Protein AF-X0WIS3-F1 (afdb_monomer_lite)

Secondary structure (DSSP, 8-state):
-----PPPP------------PPP---TTSTTBPPTTHHHHHTTTSEEEEEETTTEEEEEE---TT--TT-SEEEEEETTTEEEEEESSTTHHHHTTSSEEEEETTTEEEEE--SB--S--EEEEE-SS-EEEEEPPTT-EEETTTEEE--GGGGT-GGGGGG-EEE-GGGTTSSSGGGGPPPGGGHHHHHHT-EEPEEEEEETTEEEEEES-HHHHHHHHTT-

Organism: NCBI:txid412755

pLDDT: mean 86.91, std 17.58, range [35.31, 98.5]

Sequence (224 aa):
MYFLRVPFIAALLLLAGPALLGPAPAVAGRADLVDVSIFYEDLNEGGDWFEHPRHGYVWSPDVDRSWRPYSRGRWIYTSEYGWFWDSDEPFGWAVYHYGRWGFDEADGWYWVPGRRWGPAWVAWRYGDEYAGWAPLPPGAVWSAELGIVYNNDFHVSVRYDPFWIFVRPRYITYYNPYRFARPRNRYRSIFRHTRPAAGLVYVDGRIFFRGIGPLQYRRIARRS

Foldseek 3Di:
DDDDDDDDDDDPPPPPDPPPPDPDPDPLPPPQFDDLVVLCVQCVVFFDWDQDPVQGIKTDGPDDPVDAPLQAAAWDQDPVAGTAGGHPDSSCVFQFFFFFWDQDPVPGIITRGHGGGHRGQWWWKDALFKIKIFTHHRQWDADQVPGIDDDPCCLPPPVNLVRMWMAGLLLRGPGRSSVRTDDSVCVVVVSVRMDTADAWHDDPSGIHGCGQPPVSSVVSSVRD

Structure (mmCIF, N/CA/C/O backbone):
data_AF-X0WIS3-F1
#
_entry.id   AF-X0WIS3-F1
#
loop_
_atom_site.group_PDB
_atom_site.id
_atom_site.type_symbol
_atom_site.label_atom_id
_atom_site.label_alt_id
_atom_site.label_comp_id
_atom_site.label_asym_id
_atom_site.label_entity_id
_atom_site.label_seq_id
_atom_site.pdbx_PDB_ins_code
_atom_site.Cartn_x
_atom_site.Cartn_y
_atom_site.Cartn_z
_atom_site.occupancy
_atom_site.B_iso_or_equiv
_atom_site.auth_seq_id
_atom_site.auth_comp_id
_atom_site.auth_asym_id
_atom_site.auth_atom_id
_atom_site.pdbx_PDB_model_num
ATOM 1 N N . MET A 1 1 ? 44.829 48.247 75.324 1.00 42.28 1 MET A N 1
ATOM 2 C CA . MET A 1 1 ? 45.849 47.588 74.480 1.00 42.28 1 MET A CA 1
ATOM 3 C C . MET A 1 1 ? 45.151 47.015 73.262 1.00 42.28 1 MET A C 1
ATOM 5 O O . MET A 1 1 ? 44.386 46.070 73.391 1.00 42.28 1 MET A O 1
ATOM 9 N N . TYR A 1 2 ? 45.322 47.686 72.124 1.00 35.31 2 TYR A N 1
ATOM 10 C CA . TYR A 1 2 ? 44.802 47.293 70.817 1.00 35.31 2 TYR A CA 1
ATOM 11 C C . TYR A 1 2 ? 45.474 46.000 70.350 1.00 35.31 2 TYR A C 1
ATOM 13 O O . TYR A 1 2 ? 46.698 45.955 70.340 1.00 35.31 2 TYR A O 1
ATOM 21 N N . PHE A 1 3 ? 44.707 45.014 69.885 1.00 40.66 3 PHE A N 1
ATOM 22 C CA . PHE A 1 3 ? 45.194 44.073 68.877 1.00 40.66 3 PHE A CA 1
ATOM 23 C C . PHE A 1 3 ? 44.097 43.821 67.845 1.00 40.66 3 PHE A C 1
ATOM 25 O O . PHE A 1 3 ? 42.984 43.401 68.164 1.00 40.66 3 PHE A O 1
ATOM 32 N N . LEU A 1 4 ? 44.440 44.183 66.609 1.00 38.53 4 LEU A N 1
ATOM 33 C CA . LEU A 1 4 ? 43.629 44.087 65.410 1.00 38.53 4 LEU A CA 1
ATOM 34 C C . LEU A 1 4 ? 43.244 42.630 65.135 1.00 38.53 4 LEU A C 1
ATOM 36 O O . LEU A 1 4 ? 44.091 41.738 65.129 1.00 38.53 4 LEU A O 1
ATOM 40 N N . ARG A 1 5 ? 41.965 42.415 64.827 1.00 42.47 5 ARG A N 1
ATOM 41 C CA . ARG A 1 5 ? 41.483 41.197 64.175 1.00 42.47 5 ARG A CA 1
ATOM 42 C C . ARG A 1 5 ? 41.787 41.305 62.681 1.00 42.47 5 ARG A C 1
ATOM 44 O O . ARG A 1 5 ? 41.246 42.173 62.003 1.00 42.47 5 ARG A O 1
ATOM 51 N N . VAL A 1 6 ? 42.669 40.440 62.194 1.00 43.44 6 VAL A N 1
ATOM 52 C CA . VAL A 1 6 ? 42.935 40.234 60.764 1.00 43.44 6 VAL A CA 1
ATOM 53 C C . VAL A 1 6 ? 41.671 39.648 60.112 1.00 43.44 6 VAL A C 1
ATOM 55 O O . VAL A 1 6 ? 41.152 38.655 60.628 1.00 43.44 6 VAL A O 1
ATOM 58 N N . PRO A 1 7 ? 41.142 40.217 59.014 1.00 48.56 7 PRO A N 1
ATOM 59 C CA . PRO A 1 7 ? 40.034 39.613 58.289 1.00 48.56 7 PRO A CA 1
ATOM 60 C C . PRO A 1 7 ? 40.564 38.500 57.376 1.00 48.56 7 PRO A C 1
ATOM 62 O O . PRO A 1 7 ? 41.445 38.723 56.547 1.00 48.56 7 PRO A O 1
ATOM 65 N N . PHE A 1 8 ? 40.023 37.290 57.523 1.00 39.16 8 PHE A N 1
ATOM 66 C CA . PHE A 1 8 ? 40.216 36.221 56.547 1.00 39.16 8 PHE A CA 1
ATOM 67 C C . PHE A 1 8 ? 39.451 36.573 55.266 1.00 39.16 8 PHE A C 1
ATOM 69 O O . PHE A 1 8 ? 38.234 36.753 55.277 1.00 39.16 8 PHE A O 1
ATOM 76 N N . ILE A 1 9 ? 40.191 36.683 54.166 1.00 42.75 9 ILE A N 1
ATOM 77 C CA . ILE A 1 9 ? 39.675 36.832 52.807 1.00 42.75 9 ILE A CA 1
ATOM 78 C C . ILE A 1 9 ? 38.932 35.541 52.441 1.00 42.75 9 ILE A C 1
ATOM 80 O O . ILE A 1 9 ? 39.529 34.466 52.391 1.00 42.75 9 ILE A O 1
ATOM 84 N N . ALA A 1 10 ? 37.628 35.645 52.188 1.00 38.25 10 ALA A N 1
ATOM 85 C CA . ALA A 1 10 ? 36.839 34.570 51.603 1.00 38.25 10 ALA A CA 1
ATOM 86 C C . ALA A 1 10 ? 37.220 34.423 50.122 1.00 38.25 10 ALA A C 1
ATOM 88 O O . ALA A 1 10 ? 36.894 35.276 49.297 1.00 38.25 10 ALA A O 1
ATOM 89 N N . ALA A 1 11 ? 37.931 33.348 49.784 1.00 41.31 11 ALA A N 1
ATOM 90 C CA . ALA A 1 11 ? 38.162 32.956 48.402 1.00 41.31 11 ALA A CA 1
ATOM 91 C C . ALA A 1 11 ? 36.859 32.387 47.817 1.00 41.31 11 ALA A C 1
ATOM 93 O O . ALA A 1 11 ? 36.407 31.305 48.192 1.00 41.31 11 ALA A O 1
ATOM 94 N N . LEU A 1 12 ? 36.245 33.142 46.906 1.00 40.94 12 LEU A N 1
ATOM 95 C CA . LEU A 1 12 ? 35.101 32.719 46.107 1.00 40.94 12 LEU A CA 1
ATOM 96 C C . LEU A 1 12 ? 35.587 31.708 45.051 1.00 40.94 12 LEU A C 1
ATOM 98 O O . LEU A 1 12 ? 36.094 32.087 43.998 1.00 40.94 12 LEU A O 1
ATOM 102 N N . LEU A 1 13 ? 35.465 30.413 45.342 1.00 41.12 13 LEU A N 1
ATOM 103 C CA . LEU A 1 13 ? 35.656 29.351 44.353 1.00 41.12 13 LEU A CA 1
ATOM 104 C C . LEU A 1 13 ? 34.451 29.334 43.400 1.00 41.12 13 LEU A C 1
ATOM 106 O O . LEU A 1 13 ? 33.403 28.767 43.706 1.00 41.12 13 LEU A O 1
ATOM 110 N N . LEU A 1 14 ? 34.608 29.960 42.231 1.00 43.59 14 LEU A N 1
ATOM 111 C CA . LEU A 1 14 ? 33.761 29.730 41.059 1.00 43.59 14 LEU A CA 1
ATOM 112 C C . LEU A 1 14 ? 33.976 28.284 40.588 1.00 43.59 14 LEU A C 1
ATOM 114 O O . LEU A 1 14 ? 34.868 27.996 39.792 1.00 43.59 14 LEU A O 1
ATOM 118 N N . LEU A 1 15 ? 33.161 27.360 41.097 1.00 41.97 15 LEU A N 1
ATOM 119 C CA . LEU A 1 15 ? 33.010 26.039 40.501 1.00 41.97 15 LEU A CA 1
ATOM 120 C C . LEU A 1 15 ? 32.293 26.216 39.159 1.00 41.97 15 LEU A C 1
ATOM 122 O O . LEU A 1 15 ? 31.067 26.294 39.096 1.00 41.97 15 LEU A O 1
ATOM 126 N N . ALA A 1 16 ? 33.071 26.292 38.080 1.00 47.66 16 ALA A N 1
ATOM 127 C CA . ALA A 1 16 ? 32.583 26.000 36.743 1.00 47.66 16 ALA A CA 1
ATOM 128 C C . ALA A 1 16 ? 32.107 24.541 36.747 1.00 47.66 16 ALA A C 1
ATOM 130 O O . ALA A 1 16 ? 32.903 23.610 36.625 1.00 47.66 16 ALA A O 1
ATOM 131 N N . GLY A 1 17 ? 30.812 24.342 36.993 1.00 44.69 17 GLY A N 1
ATOM 132 C CA . GLY A 1 17 ? 30.192 23.031 36.883 1.00 44.69 17 GLY A CA 1
ATOM 133 C C . GLY A 1 17 ? 30.426 22.500 35.468 1.00 44.69 17 GLY A C 1
ATOM 134 O O . GLY A 1 17 ? 30.291 23.272 34.513 1.00 44.69 17 GLY A O 1
ATOM 135 N N . PRO A 1 18 ? 30.805 21.224 35.299 1.00 48.50 18 PRO A N 1
ATOM 136 C CA . PRO A 1 18 ? 30.941 20.660 33.971 1.00 48.50 18 PRO A CA 1
ATOM 137 C C . PRO A 1 18 ? 29.586 20.798 33.283 1.00 48.50 18 PRO A C 1
ATOM 139 O O . PRO A 1 18 ? 28.574 20.299 33.779 1.00 48.50 18 PRO A O 1
ATOM 142 N N . ALA A 1 19 ? 29.561 21.517 32.159 1.00 50.38 19 ALA A N 1
ATOM 143 C CA . ALA A 1 19 ? 28.444 21.457 31.242 1.00 50.38 19 ALA A CA 1
ATOM 144 C C . ALA A 1 19 ? 28.257 19.977 30.906 1.00 50.38 19 ALA A C 1
ATOM 146 O O . ALA A 1 19 ? 29.097 19.374 30.236 1.00 50.38 19 ALA A O 1
ATOM 147 N N . LEU A 1 20 ? 27.196 19.378 31.444 1.00 44.88 20 LEU A N 1
ATOM 148 C CA . LEU A 1 20 ? 26.738 18.069 31.025 1.00 44.88 20 LEU A CA 1
ATOM 149 C C . LEU A 1 20 ? 26.369 18.227 29.550 1.00 44.88 20 LEU A C 1
ATOM 151 O O . LEU A 1 20 ? 25.257 18.636 29.220 1.00 44.88 20 LEU A O 1
ATOM 155 N N . LEU A 1 21 ? 27.319 17.931 28.658 1.00 53.09 21 LEU A N 1
ATOM 156 C CA . LEU A 1 21 ? 26.988 17.456 27.328 1.00 53.09 21 LEU A CA 1
ATOM 157 C C . LEU A 1 21 ? 26.175 16.181 27.556 1.00 53.09 21 LEU A C 1
ATOM 159 O O . LEU A 1 21 ? 26.720 15.085 27.680 1.00 53.09 21 LEU A O 1
ATOM 163 N N . GLY A 1 22 ? 24.857 16.341 27.681 1.00 46.94 22 GLY A N 1
ATOM 164 C CA . GLY A 1 22 ? 23.944 15.235 27.478 1.00 46.94 22 GLY A CA 1
ATOM 165 C C . GLY A 1 22 ? 24.264 14.621 26.115 1.00 46.94 22 GLY A C 1
ATOM 166 O O . GLY A 1 22 ? 24.676 15.353 25.205 1.00 46.94 22 GLY A O 1
ATOM 167 N N . PRO A 1 23 ? 24.133 13.295 25.956 1.00 46.34 23 PRO A N 1
ATOM 168 C CA . PRO A 1 23 ? 24.308 12.691 24.648 1.00 46.34 23 PRO A CA 1
ATOM 169 C C . PRO A 1 23 ? 23.412 13.445 23.665 1.00 46.34 23 PRO A C 1
ATOM 171 O O . PRO A 1 23 ? 22.212 13.607 23.906 1.00 46.34 23 PRO A O 1
ATOM 174 N N . ALA A 1 24 ? 24.009 13.948 22.581 1.00 44.50 24 ALA A N 1
ATOM 175 C CA . ALA A 1 24 ? 23.243 14.437 21.445 1.00 44.50 24 ALA A CA 1
ATOM 176 C C . ALA A 1 24 ? 22.198 13.363 21.102 1.00 44.50 24 ALA A C 1
ATOM 178 O O . ALA A 1 24 ? 22.540 12.176 21.177 1.00 44.50 24 ALA A O 1
ATOM 179 N N . PRO A 1 25 ? 20.944 13.726 20.770 1.00 43.62 25 PRO A N 1
ATOM 180 C CA . PRO A 1 25 ? 19.953 12.731 20.398 1.00 43.62 25 PRO A CA 1
ATOM 181 C C . PRO A 1 25 ? 20.559 11.886 19.282 1.00 43.62 25 PRO A C 1
ATOM 183 O O . PRO A 1 25 ? 20.873 12.394 18.204 1.00 43.62 25 PRO A O 1
ATOM 186 N N . ALA A 1 26 ? 20.801 10.607 19.576 1.00 43.22 26 ALA A N 1
ATOM 187 C CA . ALA A 1 26 ? 21.222 9.661 18.569 1.00 43.22 26 ALA A CA 1
ATOM 188 C C . ALA A 1 26 ? 20.164 9.738 17.472 1.00 43.22 26 ALA A C 1
ATOM 190 O O . ALA A 1 26 ? 18.980 9.521 17.730 1.00 43.22 26 ALA A O 1
ATOM 191 N N . VAL A 1 27 ? 20.576 10.126 16.266 1.00 44.69 27 VAL A N 1
ATOM 192 C CA . VAL A 1 27 ? 19.707 10.096 15.096 1.00 44.69 27 VAL A CA 1
ATOM 193 C C . VAL A 1 27 ? 19.208 8.657 14.989 1.00 44.69 27 VAL A C 1
ATOM 195 O O . VAL A 1 27 ? 19.959 7.767 14.590 1.00 44.69 27 VAL A O 1
ATOM 198 N N . ALA A 1 28 ? 17.952 8.426 15.375 1.00 45.41 28 ALA A N 1
ATOM 199 C CA . ALA A 1 28 ? 17.262 7.136 15.366 1.00 45.41 28 ALA A CA 1
ATOM 200 C C . ALA A 1 28 ? 16.982 6.642 13.928 1.00 45.41 28 ALA A C 1
ATOM 202 O O . ALA A 1 28 ? 15.915 6.140 13.611 1.00 45.41 28 ALA A O 1
ATOM 203 N N . GLY A 1 29 ? 17.923 6.865 13.008 1.00 46.53 29 GLY A N 1
ATOM 204 C CA . GLY A 1 29 ? 17.758 6.655 11.575 1.00 46.53 29 GLY A CA 1
ATOM 205 C C . GLY A 1 29 ? 18.514 5.455 11.014 1.00 46.53 29 GLY A C 1
ATOM 206 O O . GLY A 1 29 ? 18.219 5.071 9.882 1.00 46.53 29 GLY A O 1
ATOM 207 N N . ARG A 1 30 ? 19.470 4.874 11.761 1.00 50.47 30 ARG A N 1
ATOM 208 C CA . ARG A 1 30 ? 20.394 3.844 11.245 1.00 50.47 30 ARG A CA 1
ATOM 209 C C . ARG A 1 30 ? 20.208 2.441 11.837 1.00 50.47 30 ARG A C 1
ATOM 211 O O . ARG A 1 30 ? 20.555 1.490 11.151 1.00 50.47 30 ARG A O 1
ATOM 218 N N . ALA A 1 31 ? 19.663 2.305 13.049 1.00 52.59 31 ALA A N 1
ATOM 219 C CA . ALA A 1 31 ? 19.506 1.002 13.711 1.00 52.59 31 ALA A CA 1
ATOM 220 C C . ALA A 1 31 ? 18.420 0.108 13.073 1.00 52.59 31 ALA A C 1
ATOM 222 O O . ALA A 1 31 ? 18.553 -1.107 13.101 1.00 52.59 31 ALA A O 1
ATOM 223 N N . ASP A 1 32 ? 17.413 0.698 12.418 1.00 71.81 32 ASP A N 1
ATOM 224 C CA . ASP A 1 32 ? 16.267 -0.037 11.847 1.00 71.81 32 ASP A CA 1
ATOM 225 C C . ASP A 1 32 ? 16.402 -0.318 10.339 1.00 71.81 32 ASP A C 1
ATOM 227 O O . ASP A 1 32 ? 15.411 -0.574 9.645 1.00 71.81 32 ASP A O 1
ATOM 231 N N . LEU A 1 33 ? 17.613 -0.172 9.792 1.00 86.50 33 LEU A N 1
ATOM 232 C CA . LEU A 1 33 ? 17.881 -0.399 8.377 1.00 86.50 33 LEU A CA 1
ATOM 233 C C . LEU A 1 33 ? 18.490 -1.778 8.163 1.00 86.50 33 LEU A C 1
ATOM 235 O O . LEU A 1 33 ? 19.569 -2.067 8.674 1.00 86.50 33 LEU A O 1
ATOM 239 N N . VAL A 1 34 ? 17.846 -2.576 7.320 1.00 91.12 34 VAL A N 1
ATOM 240 C CA . VAL A 1 34 ? 18.416 -3.827 6.821 1.00 91.12 34 VAL A CA 1
ATOM 241 C C . VAL A 1 34 ? 19.254 -3.580 5.567 1.00 91.12 34 VAL A C 1
ATOM 243 O O . VAL A 1 34 ? 19.155 -2.529 4.912 1.00 91.12 34 VAL A O 1
ATOM 246 N N . ASP A 1 35 ? 20.127 -4.530 5.253 1.00 91.94 35 ASP A N 1
ATOM 247 C CA . ASP A 1 35 ? 20.754 -4.605 3.937 1.00 91.94 35 ASP A CA 1
ATOM 248 C C . ASP A 1 35 ? 19.760 -5.229 2.950 1.00 91.94 35 ASP A C 1
ATOM 250 O O . ASP A 1 35 ? 19.056 -6.165 3.312 1.00 91.94 35 ASP A O 1
ATOM 254 N N . VAL A 1 36 ? 19.664 -4.707 1.724 1.00 92.00 36 VAL A N 1
ATOM 255 C CA . VAL A 1 36 ? 18.716 -5.245 0.730 1.00 92.00 36 VAL A CA 1
ATOM 256 C C . VAL A 1 36 ? 19.135 -6.614 0.192 1.00 92.00 36 VAL A C 1
ATOM 258 O O . VAL A 1 36 ? 18.291 -7.335 -0.328 1.00 92.00 36 VAL A O 1
ATOM 261 N N . SER A 1 37 ? 20.409 -6.989 0.333 1.00 91.44 37 SER A N 1
ATOM 262 C CA . SER A 1 37 ? 20.923 -8.283 -0.127 1.00 91.44 37 SER A CA 1
ATOM 263 C C . SER A 1 37 ? 20.263 -9.480 0.548 1.00 91.44 37 SER A C 1
ATOM 265 O O . SER A 1 37 ? 20.166 -10.531 -0.078 1.00 91.44 37 SER A O 1
ATOM 267 N N . ILE A 1 38 ? 19.727 -9.308 1.763 1.00 91.75 38 ILE A N 1
ATOM 268 C CA . ILE A 1 38 ? 18.992 -10.369 2.467 1.00 91.75 38 ILE A CA 1
ATOM 269 C C . ILE A 1 38 ? 17.761 -10.836 1.682 1.00 91.75 38 ILE A C 1
ATOM 271 O O . ILE A 1 38 ? 17.300 -11.950 1.870 1.00 91.75 38 ILE A O 1
ATOM 275 N N . PHE A 1 39 ? 17.212 -9.988 0.806 1.00 95.12 39 PHE A N 1
ATOM 276 C CA . PHE A 1 39 ? 16.020 -10.327 0.036 1.00 95.12 39 PHE A CA 1
ATOM 277 C C . PHE A 1 39 ? 16.334 -11.191 -1.187 1.00 95.12 39 PHE A C 1
ATOM 279 O O . PHE A 1 39 ? 15.432 -11.847 -1.695 1.00 95.12 39 PHE A O 1
ATOM 286 N N . TYR A 1 40 ? 17.565 -11.165 -1.705 1.00 92.44 40 TYR A N 1
ATOM 287 C CA . TYR A 1 40 ? 17.863 -11.776 -3.002 1.00 92.44 40 TYR A CA 1
ATOM 288 C C . TYR A 1 40 ? 17.730 -13.295 -2.968 1.00 92.44 40 TYR A C 1
ATOM 290 O O . TYR A 1 40 ? 17.046 -13.853 -3.822 1.00 92.44 40 T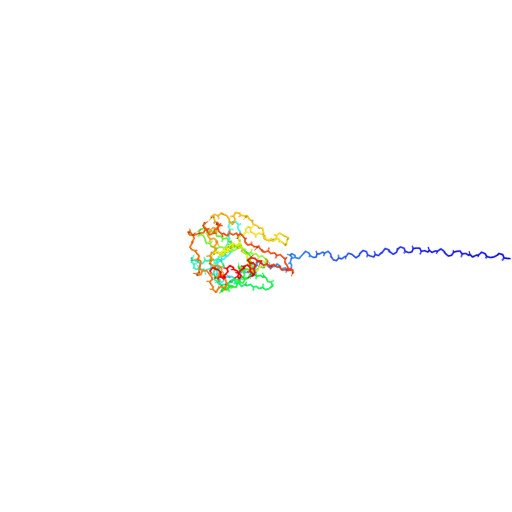YR A O 1
ATOM 298 N N . GLU A 1 41 ? 18.332 -13.943 -1.971 1.00 89.56 41 GLU A N 1
ATOM 299 C CA . GLU A 1 41 ? 18.241 -15.397 -1.810 1.00 89.56 41 GLU A CA 1
ATOM 300 C C . GLU A 1 41 ? 16.824 -15.816 -1.398 1.00 89.56 41 GLU A C 1
ATOM 302 O O . GLU A 1 41 ? 16.223 -16.669 -2.049 1.00 89.56 41 GLU A O 1
ATOM 307 N N . ASP A 1 42 ? 16.246 -15.146 -0.396 1.00 91.25 42 ASP A N 1
ATOM 308 C CA . ASP A 1 42 ? 14.938 -15.506 0.168 1.00 91.25 42 ASP A CA 1
ATOM 309 C C . ASP A 1 42 ? 13.765 -15.343 -0.816 1.00 91.25 42 ASP A C 1
ATOM 311 O O . ASP A 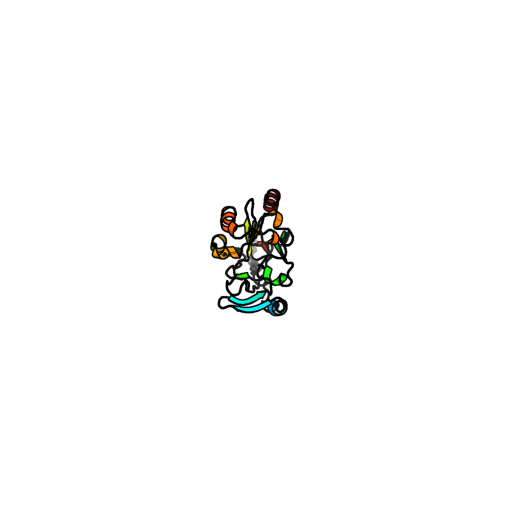1 42 ? 12.726 -15.984 -0.653 1.00 91.25 42 ASP A O 1
ATOM 315 N N . LEU A 1 43 ? 13.893 -14.478 -1.829 1.00 95.19 43 LEU A N 1
ATOM 316 C CA . LEU A 1 43 ? 12.840 -14.234 -2.825 1.00 95.19 43 LEU A CA 1
ATOM 317 C C . LEU A 1 43 ? 13.065 -14.956 -4.160 1.00 95.19 43 LEU A C 1
ATOM 319 O O . LEU A 1 43 ? 12.221 -14.839 -5.051 1.00 95.19 43 LEU A O 1
ATOM 323 N N . ASN A 1 44 ? 14.156 -15.711 -4.306 1.00 90.06 44 ASN A N 1
ATOM 324 C CA . ASN A 1 44 ? 14.540 -16.332 -5.576 1.00 90.06 44 ASN A CA 1
ATOM 325 C C . ASN A 1 44 ? 13.552 -17.411 -6.065 1.00 90.06 44 ASN A C 1
ATOM 327 O O . ASN A 1 44 ? 13.426 -17.633 -7.261 1.00 90.06 44 ASN A O 1
ATOM 331 N N . GLU A 1 45 ? 12.840 -18.085 -5.157 1.00 88.50 45 GLU A N 1
ATOM 332 C CA . GLU A 1 45 ? 11.862 -19.125 -5.525 1.00 88.50 45 GLU A CA 1
ATOM 333 C C . GLU A 1 45 ? 10.451 -18.576 -5.796 1.00 88.50 45 GLU A C 1
ATOM 335 O O . GLU A 1 45 ? 9.601 -19.287 -6.326 1.00 88.50 45 GLU A O 1
ATOM 340 N N . GLY A 1 46 ? 10.169 -17.326 -5.412 1.00 91.81 46 GLY A N 1
ATOM 341 C CA . GLY A 1 46 ? 8.823 -16.743 -5.476 1.00 91.81 46 GLY A CA 1
ATOM 342 C C . GLY A 1 46 ? 8.571 -15.824 -6.672 1.00 91.81 46 GLY A C 1
ATOM 343 O O . GLY A 1 46 ? 7.480 -15.257 -6.771 1.00 91.81 46 GLY A O 1
ATOM 344 N N . GLY A 1 47 ? 9.581 -15.595 -7.510 1.00 95.75 47 GLY A N 1
ATOM 345 C CA . GLY A 1 47 ? 9.544 -14.618 -8.591 1.00 95.75 47 GLY A CA 1
ATOM 346 C C . GLY A 1 47 ? 10.933 -14.279 -9.124 1.00 95.75 47 GLY A C 1
ATOM 347 O O . GLY A 1 47 ? 11.933 -14.837 -8.677 1.00 95.75 47 GLY A O 1
ATOM 348 N N . ASP A 1 48 ? 10.989 -13.321 -10.041 1.00 96.38 48 ASP A N 1
ATOM 349 C CA . ASP A 1 48 ? 12.185 -12.994 -10.811 1.00 96.38 48 ASP A CA 1
ATOM 350 C C . ASP A 1 48 ? 12.751 -11.622 -10.453 1.00 96.38 48 ASP A C 1
ATOM 352 O O . ASP A 1 48 ? 12.030 -10.625 -10.338 1.00 96.38 48 ASP A O 1
ATOM 356 N N . TRP A 1 49 ? 14.076 -11.557 -10.347 1.00 96.94 49 TRP A N 1
ATOM 357 C CA . TRP A 1 49 ? 14.813 -10.306 -10.231 1.00 96.94 49 TRP A CA 1
ATOM 358 C C . TRP A 1 49 ? 15.276 -9.797 -11.600 1.00 96.94 49 TRP A C 1
ATOM 360 O O . TRP A 1 49 ? 15.769 -10.568 -12.422 1.00 96.94 49 TRP A O 1
ATOM 370 N N . PHE A 1 50 ? 15.169 -8.491 -11.847 1.00 96.06 50 PHE A N 1
ATOM 371 C CA . PHE A 1 50 ? 15.603 -7.874 -13.103 1.00 96.06 50 PHE A CA 1
ATOM 372 C C . PHE A 1 50 ? 15.959 -6.390 -12.942 1.00 96.06 50 PHE A C 1
ATOM 374 O O . PHE A 1 50 ? 15.537 -5.719 -12.001 1.00 96.06 50 PHE A O 1
ATOM 381 N N . GLU A 1 51 ? 16.732 -5.855 -13.889 1.00 96.94 51 GLU A N 1
ATOM 382 C CA . GLU A 1 51 ? 17.075 -4.430 -13.942 1.00 96.94 51 GLU A CA 1
ATOM 383 C C . GLU A 1 51 ? 15.954 -3.617 -14.599 1.00 96.94 51 GLU A C 1
ATOM 385 O O . GLU A 1 51 ? 15.735 -3.678 -15.810 1.00 96.94 51 GLU A O 1
ATOM 390 N N . HIS A 1 52 ? 15.250 -2.814 -13.803 1.00 96.44 52 HIS A N 1
ATOM 391 C CA . HIS A 1 52 ? 14.235 -1.890 -14.288 1.00 96.44 52 HIS A CA 1
ATOM 392 C C . HIS A 1 52 ? 14.863 -0.514 -14.613 1.00 96.44 52 HIS A C 1
ATOM 394 O O . HIS A 1 52 ? 15.417 0.135 -13.717 1.00 96.44 52 HIS A O 1
ATOM 400 N N . PRO A 1 53 ? 14.661 0.054 -15.823 1.00 94.12 53 PRO A N 1
ATOM 401 C CA . PRO A 1 53 ? 15.370 1.255 -16.297 1.00 94.12 53 PRO A CA 1
ATOM 402 C C . PRO A 1 53 ? 15.305 2.491 -15.388 1.00 94.12 53 PRO A C 1
ATOM 404 O O . PRO A 1 53 ? 16.206 3.322 -15.397 1.00 94.12 53 PRO A O 1
ATOM 407 N N . ARG A 1 54 ? 14.217 2.646 -14.621 1.00 94.38 54 ARG A N 1
ATOM 408 C CA . ARG A 1 54 ? 14.027 3.780 -13.690 1.00 94.38 54 ARG A CA 1
ATOM 409 C C . ARG A 1 54 ? 14.308 3.461 -12.221 1.00 94.38 54 ARG A C 1
ATOM 411 O O . ARG A 1 54 ? 14.378 4.387 -11.424 1.00 94.38 54 ARG A O 1
ATOM 418 N N . HIS A 1 55 ? 14.363 2.185 -11.846 1.00 95.75 55 HIS A N 1
ATOM 419 C CA . HIS A 1 55 ? 14.304 1.769 -10.437 1.00 95.75 55 HIS A CA 1
ATOM 420 C C . HIS A 1 55 ? 15.431 0.806 -10.042 1.00 95.75 55 HIS A C 1
ATOM 422 O O . HIS A 1 55 ? 15.508 0.443 -8.872 1.00 95.75 55 HIS A O 1
ATOM 428 N N . GLY A 1 56 ? 16.318 0.458 -10.981 1.00 95.62 56 GLY A N 1
ATOM 429 C CA . GLY A 1 56 ? 17.419 -0.472 -10.757 1.00 95.62 56 GLY A CA 1
ATOM 430 C C . GLY A 1 56 ? 16.917 -1.899 -10.577 1.00 95.62 56 GLY A C 1
ATOM 431 O O . GLY A 1 56 ? 15.885 -2.270 -11.136 1.00 95.62 56 GLY A O 1
ATOM 432 N N . TYR A 1 57 ? 17.629 -2.671 -9.764 1.00 96.44 57 TYR A N 1
ATOM 433 C CA . TYR A 1 57 ? 17.326 -4.071 -9.515 1.00 96.44 57 TYR A CA 1
ATOM 434 C C . TYR A 1 57 ? 16.044 -4.243 -8.686 1.00 96.44 57 TYR A C 1
ATOM 436 O O . TYR A 1 57 ? 15.975 -3.867 -7.511 1.00 96.44 57 TYR A O 1
ATOM 444 N N . VAL A 1 58 ? 15.012 -4.785 -9.325 1.00 97.56 58 VAL A N 1
ATOM 445 C CA . VAL A 1 58 ? 13.661 -4.973 -8.782 1.00 97.56 58 VAL A CA 1
ATOM 446 C C . VAL A 1 58 ? 13.250 -6.434 -8.875 1.00 97.56 58 VAL A C 1
ATOM 448 O O . VAL A 1 58 ? 13.878 -7.217 -9.582 1.00 97.56 58 VAL A O 1
ATOM 451 N N . TRP A 1 59 ? 12.172 -6.786 -8.183 1.00 97.94 59 TRP A N 1
ATOM 452 C CA . TRP A 1 59 ? 11.634 -8.143 -8.162 1.00 97.94 59 TRP A CA 1
ATOM 453 C C . TRP A 1 59 ? 10.175 -8.176 -8.622 1.00 97.94 59 TRP A C 1
ATOM 455 O O . TRP A 1 59 ? 9.401 -7.294 -8.248 1.00 97.94 59 TRP A O 1
ATOM 465 N N . SER A 1 60 ? 9.768 -9.181 -9.394 1.00 97.12 60 SER A N 1
ATOM 466 C CA . SER A 1 60 ? 8.364 -9.424 -9.750 1.00 97.12 60 SER A CA 1
ATOM 467 C C . SER A 1 60 ? 7.931 -10.823 -9.310 1.00 97.12 60 SER A C 1
ATOM 469 O O . SER A 1 60 ? 8.655 -11.777 -9.575 1.00 97.12 60 SER A O 1
ATOM 471 N N . PRO A 1 61 ? 6.775 -10.969 -8.639 1.00 96.94 61 PRO A N 1
ATOM 472 C CA . PRO A 1 61 ? 6.297 -12.266 -8.173 1.00 96.94 61 PRO A CA 1
ATOM 473 C C . PRO A 1 61 ? 5.807 -13.158 -9.322 1.00 96.94 61 PRO A C 1
ATOM 475 O O . PRO A 1 61 ? 5.129 -12.676 -10.231 1.00 96.94 61 PRO A O 1
ATOM 478 N N . ASP A 1 62 ? 6.019 -14.471 -9.209 1.00 95.25 62 ASP A N 1
ATOM 479 C CA . ASP A 1 62 ? 5.343 -15.461 -10.057 1.00 95.25 62 ASP A CA 1
ATOM 480 C C . ASP A 1 62 ? 3.923 -15.725 -9.525 1.00 95.25 62 ASP A C 1
ATOM 482 O O . ASP A 1 62 ? 3.688 -16.487 -8.582 1.00 95.25 62 ASP A O 1
ATOM 486 N N . VAL A 1 63 ? 2.949 -15.003 -10.079 1.00 94.75 63 VAL A N 1
ATOM 487 C CA . VAL A 1 63 ? 1.553 -14.985 -9.622 1.00 94.75 63 VAL A CA 1
ATOM 488 C C . VAL A 1 63 ? 0.575 -14.886 -10.788 1.00 94.75 63 VAL A C 1
ATOM 490 O O . VAL A 1 63 ? 0.904 -14.499 -11.908 1.00 94.75 63 VAL A O 1
ATOM 493 N N . ASP A 1 64 ? -0.693 -15.201 -10.517 1.00 92.75 64 ASP A N 1
ATOM 494 C CA . ASP A 1 64 ? -1.745 -15.097 -11.522 1.00 92.75 64 ASP A CA 1
ATOM 495 C C . ASP A 1 64 ? -2.024 -13.638 -11.942 1.00 92.75 64 ASP A C 1
ATOM 497 O O . ASP A 1 64 ? -1.847 -12.689 -11.181 1.00 92.75 64 ASP A O 1
ATOM 501 N N . ARG A 1 65 ? -2.558 -13.444 -13.152 1.00 87.81 65 ARG A N 1
ATOM 502 C CA . ARG A 1 65 ? -2.801 -12.107 -13.737 1.00 87.81 65 ARG A CA 1
ATOM 503 C C . ARG A 1 65 ? -3.745 -11.209 -12.927 1.00 87.81 65 ARG A C 1
ATOM 505 O O . ARG A 1 65 ? -3.720 -9.980 -13.076 1.00 87.81 65 ARG A O 1
ATOM 512 N N . SER A 1 66 ? -4.633 -11.802 -12.131 1.00 87.69 66 SER A N 1
ATOM 513 C CA . SER A 1 66 ? -5.585 -11.068 -11.295 1.00 87.69 66 SER A CA 1
ATOM 514 C C . SER A 1 66 ? -4.975 -10.612 -9.971 1.00 87.69 66 SER A C 1
ATOM 516 O O . SER A 1 66 ? -5.572 -9.762 -9.303 1.00 87.69 66 SER A O 1
ATOM 518 N N . TRP A 1 67 ? -3.789 -11.123 -9.626 1.00 93.69 67 TRP A N 1
ATOM 519 C CA . TRP A 1 67 ? -3.050 -10.763 -8.429 1.00 93.69 67 TRP A CA 1
ATOM 520 C C . TRP A 1 67 ? -2.696 -9.276 -8.395 1.00 93.69 67 TRP A C 1
ATOM 522 O O . TRP A 1 67 ? -2.466 -8.614 -9.418 1.00 93.69 67 TRP A O 1
ATOM 532 N N . ARG A 1 68 ? -2.677 -8.738 -7.178 1.00 94.44 68 ARG A N 1
ATOM 533 C CA . ARG A 1 68 ? -2.265 -7.372 -6.853 1.00 94.44 68 ARG A CA 1
ATOM 534 C C . ARG A 1 68 ? -1.525 -7.385 -5.509 1.00 94.44 68 ARG A C 1
ATOM 536 O O . ARG A 1 68 ? -1.890 -8.192 -4.649 1.00 94.44 68 ARG A O 1
ATOM 543 N N . PRO A 1 69 ? -0.587 -6.459 -5.257 1.00 97.31 69 PRO A N 1
ATOM 544 C CA . PRO A 1 69 ? -0.035 -6.268 -3.922 1.00 97.31 69 PRO A CA 1
ATOM 545 C C . PRO A 1 69 ? -1.147 -6.020 -2.896 1.00 97.31 69 PRO A C 1
ATOM 547 O O . PRO A 1 69 ? -2.114 -5.314 -3.193 1.00 97.31 69 PRO A O 1
ATOM 550 N N . TYR A 1 70 ? -0.997 -6.561 -1.685 1.00 97.75 70 TYR A N 1
ATOM 551 C CA . TYR A 1 70 ? -1.983 -6.430 -0.607 1.00 97.75 70 TYR A CA 1
ATOM 552 C C . TYR A 1 70 ? -3.369 -6.998 -0.976 1.00 97.75 70 TYR A C 1
ATOM 554 O O . TYR A 1 70 ? -4.399 -6.390 -0.666 1.00 97.75 70 TYR A O 1
ATOM 562 N N . SER A 1 71 ? -3.414 -8.140 -1.675 1.00 95.88 71 SER A N 1
ATOM 563 C CA . SER A 1 71 ? -4.674 -8.801 -2.059 1.00 95.88 71 SER A CA 1
ATOM 564 C C . SER A 1 71 ? -4.934 -10.127 -1.338 1.00 95.88 71 SER A C 1
ATOM 566 O O . SER A 1 71 ? -6.087 -10.403 -1.000 1.00 95.88 71 SER A O 1
ATOM 568 N N . ARG A 1 72 ? -3.891 -10.918 -1.053 1.00 96.31 72 ARG A N 1
ATOM 569 C CA . ARG A 1 72 ? -3.979 -12.214 -0.362 1.00 96.31 72 ARG A CA 1
ATOM 570 C C . ARG A 1 72 ? -3.399 -12.099 1.052 1.00 96.31 72 ARG A C 1
ATOM 572 O O . ARG A 1 72 ? -2.240 -11.743 1.225 1.00 96.31 72 ARG A O 1
ATOM 579 N N . GLY A 1 73 ? -4.231 -12.326 2.059 1.00 97.00 73 GLY A N 1
ATOM 580 C CA . GLY A 1 73 ? -3.956 -11.956 3.446 1.00 97.00 73 GLY A CA 1
ATOM 581 C C . GLY A 1 73 ? -5.114 -11.168 4.041 1.00 97.00 73 GLY A C 1
ATOM 582 O O . GLY A 1 73 ? -6.261 -11.299 3.603 1.00 97.00 73 GLY A O 1
ATOM 583 N N . ARG A 1 74 ? -4.839 -10.327 5.034 1.00 97.50 74 ARG A N 1
ATOM 584 C CA . ARG A 1 74 ? -5.841 -9.477 5.691 1.00 97.50 74 ARG A CA 1
ATOM 585 C C . ARG A 1 74 ? -5.207 -8.284 6.391 1.00 97.50 74 ARG A C 1
ATOM 587 O O . ARG A 1 74 ? -4.045 -8.301 6.779 1.00 97.50 74 ARG A O 1
ATOM 594 N N . TRP A 1 75 ? -6.022 -7.268 6.649 1.00 98.19 75 TRP A N 1
ATOM 595 C CA . TRP A 1 75 ? -5.640 -6.194 7.557 1.00 98.19 75 TRP A CA 1
ATOM 596 C C . TRP A 1 75 ? -5.978 -6.562 8.997 1.00 98.19 75 TRP A C 1
ATOM 598 O O . TRP A 1 75 ? -7.133 -6.850 9.318 1.00 98.19 75 TRP A O 1
ATOM 608 N N . ILE A 1 76 ? -4.994 -6.471 9.884 1.00 97.75 76 ILE A N 1
ATOM 609 C CA . ILE A 1 76 ? -5.194 -6.562 11.331 1.00 97.75 76 ILE A CA 1
ATOM 610 C C . ILE A 1 76 ? -4.774 -5.250 11.986 1.00 97.75 76 ILE A C 1
ATOM 612 O O . ILE A 1 76 ? -3.923 -4.529 11.472 1.00 97.75 76 ILE A O 1
ATOM 616 N N . TYR A 1 77 ? -5.391 -4.917 13.116 1.00 97.06 77 TYR A N 1
ATOM 617 C CA . TYR A 1 77 ? -4.982 -3.765 13.913 1.00 97.06 77 TYR A CA 1
ATOM 618 C C . TYR A 1 77 ? -4.225 -4.251 15.144 1.00 97.06 77 TYR A C 1
ATOM 620 O O . TYR A 1 77 ? -4.780 -5.001 15.948 1.00 97.06 77 TYR A O 1
ATOM 628 N N . THR A 1 78 ? -2.985 -3.805 15.308 1.00 96.19 78 THR A N 1
ATOM 629 C CA . THR A 1 78 ? -2.128 -4.122 16.452 1.00 96.19 78 THR A CA 1
ATOM 630 C C . THR A 1 78 ? -1.916 -2.878 17.312 1.00 96.19 78 THR A C 1
ATOM 632 O O . THR A 1 78 ? -1.951 -1.744 16.826 1.00 96.19 78 THR A O 1
ATOM 635 N N . SER A 1 79 ? -1.700 -3.067 18.614 1.00 94.06 79 SER A N 1
ATOM 636 C CA . SER A 1 79 ? -1.342 -1.965 19.518 1.00 94.06 79 SER A CA 1
ATOM 637 C C . SER A 1 79 ? 0.047 -1.401 19.228 1.00 94.06 79 SER A C 1
ATOM 639 O O . SER A 1 79 ? 0.295 -0.233 19.500 1.00 94.06 79 SER A O 1
ATOM 641 N N . GLU A 1 80 ? 0.937 -2.222 18.675 1.00 93.69 80 GLU A N 1
ATOM 642 C CA . GLU A 1 80 ? 2.347 -1.887 18.482 1.00 93.69 80 GLU A CA 1
ATOM 643 C C . GLU A 1 80 ? 2.629 -1.154 17.174 1.00 93.69 80 GLU A C 1
ATOM 645 O O . GLU A 1 80 ? 3.488 -0.277 17.147 1.00 93.69 80 GLU A O 1
ATOM 650 N N . TYR A 1 81 ? 1.912 -1.494 16.101 1.00 95.75 81 TYR A N 1
ATOM 651 C CA . TYR A 1 81 ? 2.202 -0.982 14.761 1.00 95.75 81 TYR A CA 1
ATOM 652 C C . TYR A 1 81 ? 0.982 -0.393 14.046 1.00 95.75 81 TYR A C 1
ATOM 654 O O . TYR A 1 81 ? 1.113 0.156 12.951 1.00 95.75 81 TYR A O 1
ATOM 662 N N . GLY A 1 82 ? -0.201 -0.454 14.660 1.00 97.38 82 GLY A N 1
ATOM 663 C CA . GLY A 1 82 ? -1.440 0.023 14.060 1.00 97.38 82 GLY A CA 1
ATOM 664 C C . GLY A 1 82 ? -1.948 -0.956 13.011 1.00 97.38 82 GLY A C 1
ATOM 665 O O . GLY A 1 82 ? -1.976 -2.162 13.249 1.00 97.38 82 GLY A O 1
ATOM 666 N N . TRP A 1 83 ? -2.383 -0.455 11.857 1.00 98.06 83 TRP A N 1
ATOM 667 C CA . TRP A 1 83 ? -2.795 -1.331 10.761 1.00 98.06 83 TRP A CA 1
ATOM 668 C C . TRP A 1 83 ? -1.594 -2.068 10.179 1.00 98.06 83 TRP A C 1
ATOM 670 O O . TRP A 1 83 ? -0.645 -1.452 9.706 1.00 98.06 83 TRP A O 1
ATOM 680 N N . PHE A 1 84 ? -1.668 -3.389 10.192 1.00 98.25 84 PHE A N 1
ATOM 681 C CA . PHE A 1 84 ? -0.645 -4.300 9.709 1.00 98.25 84 PHE A CA 1
ATOM 682 C C . PHE A 1 84 ? -1.244 -5.198 8.630 1.00 98.25 84 PHE A C 1
ATOM 684 O O . PHE A 1 84 ? -2.387 -5.653 8.762 1.00 98.25 84 PHE A O 1
ATOM 691 N N . TRP A 1 85 ? -0.488 -5.418 7.557 1.00 98.50 85 TRP A N 1
ATOM 692 C CA . TRP A 1 85 ? -0.866 -6.388 6.538 1.00 98.50 85 TRP A CA 1
ATOM 693 C C . TRP A 1 85 ? -0.333 -7.769 6.913 1.00 98.50 85 TRP A C 1
ATOM 695 O O . TRP A 1 85 ? 0.868 -8.002 6.884 1.00 98.50 85 TRP A O 1
ATOM 705 N N . ASP A 1 86 ? -1.246 -8.667 7.264 1.00 98.19 86 ASP A N 1
ATOM 706 C CA . ASP A 1 86 ? -0.978 -10.068 7.581 1.00 98.19 86 ASP A CA 1
ATOM 707 C C . ASP A 1 86 ? -1.127 -10.883 6.294 1.00 98.19 86 ASP A C 1
ATOM 709 O O . ASP A 1 86 ? -2.244 -11.122 5.830 1.00 98.19 86 ASP A O 1
ATOM 713 N N . SER A 1 87 ? 0.003 -11.185 5.657 1.00 97.56 87 SER A N 1
ATOM 714 C CA . SER A 1 87 ? 0.074 -11.819 4.338 1.00 97.56 87 SER A CA 1
ATOM 715 C C . SER A 1 87 ? -0.055 -13.338 4.424 1.00 97.56 87 SER A C 1
ATOM 717 O O . SER A 1 87 ? 0.608 -13.962 5.244 1.00 97.56 87 SER A O 1
ATOM 719 N N . ASP A 1 88 ? -0.810 -13.932 3.497 1.00 96.25 88 ASP A N 1
ATOM 720 C CA . ASP A 1 88 ? -0.839 -15.394 3.299 1.00 96.25 88 ASP A CA 1
ATOM 721 C C . ASP A 1 88 ? 0.290 -15.874 2.356 1.00 96.25 88 ASP A C 1
ATOM 723 O O . ASP A 1 88 ? 0.424 -17.063 2.074 1.00 96.25 88 ASP A O 1
ATOM 727 N N . GLU A 1 89 ? 1.069 -14.941 1.803 1.00 95.81 89 GLU A N 1
ATOM 728 C CA . GLU A 1 89 ? 2.058 -15.198 0.753 1.00 95.81 89 GLU A CA 1
ATOM 729 C C . GLU A 1 89 ? 3.475 -15.339 1.326 1.00 95.81 89 GLU A C 1
ATOM 731 O O . GLU A 1 89 ? 3.859 -14.520 2.170 1.00 95.81 89 GLU A O 1
ATOM 736 N N . PRO A 1 90 ? 4.278 -16.310 0.844 1.00 94.62 90 PRO A N 1
ATOM 737 C CA . PRO A 1 90 ? 5.582 -16.643 1.427 1.00 94.62 90 PRO A CA 1
ATOM 738 C C . PRO A 1 90 ? 6.594 -15.496 1.332 1.00 94.62 90 PRO A C 1
ATOM 740 O O . PRO A 1 90 ? 7.377 -15.286 2.250 1.00 94.62 90 PRO A O 1
ATOM 743 N N . PHE A 1 91 ? 6.529 -14.692 0.270 1.00 96.06 91 PHE A N 1
ATOM 744 C CA . PHE A 1 91 ? 7.363 -13.500 0.090 1.00 96.06 91 PHE A CA 1
ATOM 745 C C . PHE A 1 91 ? 6.889 -12.283 0.910 1.00 96.06 91 PHE A C 1
ATOM 747 O O . PHE A 1 91 ? 7.566 -11.254 0.958 1.00 96.06 91 PHE A O 1
ATOM 754 N N . GLY A 1 92 ? 5.706 -12.361 1.533 1.00 96.50 92 GLY A N 1
ATOM 755 C CA . GLY A 1 92 ? 5.005 -11.215 2.114 1.00 96.50 92 GLY A CA 1
ATOM 756 C C . GLY A 1 92 ? 5.753 -10.534 3.257 1.00 96.50 92 GLY A C 1
ATOM 757 O O . GLY A 1 92 ? 5.662 -9.312 3.395 1.00 96.50 92 GLY A O 1
ATOM 758 N N . TRP A 1 93 ? 6.541 -11.298 4.022 1.00 94.81 93 TRP A N 1
ATOM 759 C CA . TRP A 1 93 ? 7.369 -10.768 5.109 1.00 94.81 93 TRP A CA 1
ATOM 760 C C . TRP A 1 93 ? 8.337 -9.677 4.614 1.00 94.81 93 TRP A C 1
ATOM 762 O O . TRP A 1 93 ? 8.592 -8.709 5.330 1.00 94.81 93 TRP A O 1
ATOM 772 N N . ALA A 1 94 ? 8.837 -9.807 3.379 1.00 96.31 94 ALA A N 1
ATOM 773 C CA . ALA A 1 94 ? 9.737 -8.848 2.762 1.00 96.31 94 ALA A CA 1
ATOM 774 C C . ALA A 1 94 ? 8.939 -7.771 2.026 1.00 96.31 94 ALA A C 1
ATOM 776 O O . ALA A 1 94 ? 8.940 -6.607 2.419 1.00 96.31 94 ALA A O 1
ATOM 777 N N . VAL A 1 95 ? 8.206 -8.150 0.979 1.00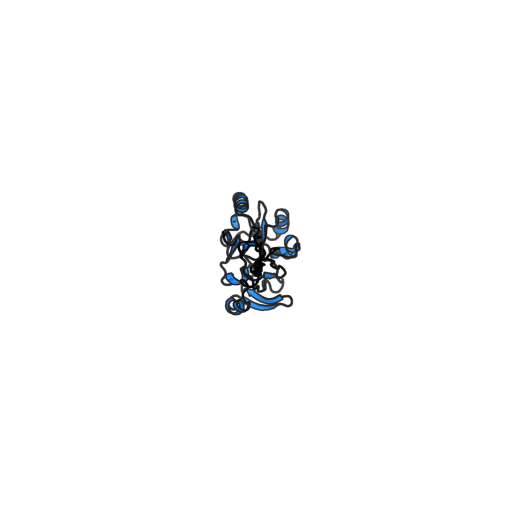 97.50 95 VAL A N 1
ATOM 778 C CA . VAL A 1 95 ? 7.727 -7.195 -0.039 1.00 97.50 95 VAL A CA 1
ATOM 779 C C . VAL A 1 95 ? 6.588 -6.278 0.427 1.00 97.50 95 VAL A C 1
ATOM 781 O O . VAL A 1 95 ? 6.284 -5.269 -0.222 1.00 97.50 95 VAL A O 1
ATOM 784 N N . TYR A 1 96 ? 5.933 -6.605 1.546 1.00 98.12 96 TYR A N 1
ATOM 785 C CA . TYR A 1 96 ? 4.900 -5.758 2.153 1.00 98.12 96 TYR A CA 1
ATOM 786 C C . TYR A 1 96 ? 5.411 -4.900 3.306 1.00 98.12 96 TYR A C 1
ATOM 788 O O . TYR A 1 96 ? 4.809 -3.867 3.616 1.00 98.12 96 TYR A O 1
ATOM 796 N N . HIS A 1 97 ? 6.551 -5.266 3.887 1.00 97.75 97 HIS A N 1
ATOM 797 C CA . HIS A 1 97 ? 7.117 -4.564 5.035 1.00 97.75 97 HIS A CA 1
ATOM 798 C C . HIS A 1 97 ? 8.383 -3.782 4.704 1.00 97.75 97 HIS A C 1
ATOM 800 O O . HIS A 1 97 ? 8.716 -2.817 5.388 1.00 97.75 97 HIS A O 1
ATOM 806 N N . TYR A 1 98 ? 9.027 -4.103 3.594 1.00 96.50 98 TYR A N 1
ATOM 807 C CA . TYR A 1 98 ? 10.182 -3.420 3.045 1.00 96.50 98 TYR A CA 1
ATOM 808 C C . TYR A 1 98 ? 9.839 -2.986 1.618 1.00 96.50 98 TYR A C 1
ATOM 810 O O . TYR A 1 98 ? 9.151 -3.696 0.899 1.00 96.50 98 TYR A O 1
ATOM 818 N N . GLY A 1 99 ? 10.265 -1.794 1.198 1.00 96.50 99 GLY A N 1
ATOM 819 C CA . GLY A 1 99 ? 10.157 -1.377 -0.208 1.00 96.50 99 GLY A CA 1
ATOM 820 C C . GLY A 1 99 ? 8.796 -0.851 -0.680 1.00 96.50 99 GLY A C 1
ATOM 821 O O . GLY A 1 99 ? 7.931 -0.459 0.110 1.00 96.50 99 GLY A O 1
ATOM 822 N N . ARG A 1 100 ? 8.655 -0.720 -2.001 1.00 97.25 100 ARG A N 1
ATOM 823 C CA . ARG A 1 100 ? 7.529 -0.063 -2.691 1.00 97.25 100 ARG A CA 1
ATOM 824 C C . ARG A 1 100 ? 7.126 -0.846 -3.929 1.00 97.25 100 ARG A C 1
ATOM 826 O O . ARG A 1 100 ? 7.959 -1.521 -4.515 1.00 97.25 100 ARG A O 1
ATOM 833 N N . TRP A 1 101 ? 5.883 -0.690 -4.370 1.00 97.50 101 TRP A N 1
ATOM 834 C CA . TRP A 1 101 ? 5.398 -1.360 -5.577 1.00 97.50 101 TRP A CA 1
ATOM 835 C C . TRP A 1 101 ? 5.204 -0.377 -6.717 1.00 97.50 101 TRP A C 1
ATOM 837 O O . TRP A 1 101 ? 4.541 0.649 -6.560 1.00 97.50 101 TRP A O 1
ATOM 847 N N . GLY A 1 102 ? 5.751 -0.717 -7.875 1.00 95.50 102 GLY A N 1
ATOM 848 C CA . GLY A 1 102 ? 5.416 -0.104 -9.147 1.00 95.50 102 GLY A CA 1
ATOM 849 C C . GLY A 1 102 ? 4.619 -1.056 -10.032 1.00 95.50 102 GLY A C 1
ATOM 850 O O . GLY A 1 102 ? 4.458 -2.238 -9.732 1.00 95.50 102 GLY A O 1
ATOM 851 N N . PHE A 1 103 ? 4.086 -0.504 -11.114 1.00 93.69 103 PHE A N 1
ATOM 852 C CA . PHE A 1 103 ? 3.339 -1.250 -12.112 1.00 93.69 103 PHE A CA 1
ATOM 853 C C . PHE A 1 103 ? 3.694 -0.707 -13.490 1.00 93.69 103 PHE A C 1
ATOM 855 O O . PHE A 1 103 ? 3.565 0.501 -13.714 1.00 93.69 103 PHE A O 1
ATOM 862 N N . ASP A 1 104 ? 4.094 -1.595 -14.387 1.00 89.19 104 ASP A N 1
ATOM 863 C CA . ASP A 1 104 ? 4.235 -1.324 -15.811 1.00 89.19 104 ASP A CA 1
ATOM 864 C C . ASP A 1 104 ? 3.171 -2.108 -16.581 1.00 89.19 104 ASP A C 1
ATOM 866 O O . ASP A 1 104 ? 2.832 -3.239 -16.243 1.00 89.19 104 ASP A O 1
ATOM 870 N N . GLU A 1 105 ? 2.605 -1.503 -17.625 1.00 86.19 105 GLU A N 1
ATOM 871 C CA . GLU A 1 105 ? 1.536 -2.150 -18.398 1.00 86.19 105 GLU A CA 1
ATOM 872 C C . GLU A 1 105 ? 2.023 -3.389 -19.160 1.00 86.19 105 GLU A C 1
ATOM 874 O O . GLU A 1 105 ? 1.236 -4.310 -19.375 1.00 86.19 105 GLU A O 1
ATOM 879 N N . ALA A 1 106 ? 3.302 -3.408 -19.549 1.00 85.19 106 ALA A N 1
ATOM 880 C CA . ALA A 1 106 ? 3.929 -4.524 -20.250 1.00 85.19 106 ALA A CA 1
ATOM 881 C C . ALA A 1 106 ? 4.353 -5.647 -19.291 1.00 85.19 106 ALA A C 1
ATOM 883 O O . ALA A 1 106 ? 4.040 -6.809 -19.543 1.00 85.19 106 ALA A O 1
ATOM 884 N N . ASP A 1 107 ? 5.007 -5.285 -18.184 1.00 82.62 107 ASP A N 1
ATOM 885 C CA . ASP A 1 107 ? 5.714 -6.234 -17.310 1.00 82.62 107 ASP A CA 1
ATOM 886 C C . ASP A 1 107 ? 4.950 -6.554 -16.012 1.00 82.62 107 ASP A C 1
ATOM 888 O O . ASP A 1 107 ? 5.288 -7.478 -15.279 1.00 82.62 107 ASP A O 1
ATOM 892 N N . GLY A 1 108 ? 3.869 -5.824 -15.724 1.00 92.12 108 GLY A N 1
ATOM 893 C CA . GLY A 1 108 ? 3.039 -6.035 -14.546 1.00 92.12 108 GLY A CA 1
ATOM 894 C C . GLY A 1 108 ? 3.601 -5.385 -13.282 1.00 92.12 108 GLY A C 1
ATOM 895 O O . GLY A 1 108 ? 4.150 -4.283 -13.304 1.00 92.12 108 GLY A O 1
ATOM 896 N N . TRP A 1 109 ? 3.366 -6.027 -12.137 1.00 96.50 109 TRP A N 1
ATOM 897 C CA . TRP A 1 109 ? 3.793 -5.509 -10.837 1.00 96.50 109 TRP A CA 1
ATOM 898 C C . TRP A 1 109 ? 5.262 -5.812 -10.587 1.00 96.50 109 TRP A C 1
ATOM 900 O O . TRP A 1 109 ? 5.693 -6.950 -10.737 1.00 96.50 109 TRP A O 1
ATOM 910 N N . TYR A 1 110 ? 5.992 -4.814 -10.107 1.00 97.25 110 TYR A N 1
ATOM 911 C CA . TYR A 1 110 ? 7.364 -4.980 -9.649 1.00 97.25 110 TYR A CA 1
ATOM 912 C C . TYR A 1 110 ? 7.555 -4.295 -8.298 1.00 97.25 110 TYR A C 1
ATOM 914 O O . TYR A 1 110 ? 6.923 -3.282 -7.978 1.00 97.25 110 TYR A O 1
ATOM 922 N N . TRP A 1 111 ? 8.442 -4.854 -7.496 1.00 98.31 111 TRP A N 1
ATOM 923 C CA . TRP A 1 111 ? 8.779 -4.397 -6.166 1.00 98.31 111 TRP A CA 1
ATOM 924 C C . TRP A 1 111 ? 10.186 -3.811 -6.153 1.00 98.31 111 TRP A C 1
ATOM 926 O O . TRP A 1 111 ? 11.145 -4.432 -6.604 1.00 98.31 111 TRP A O 1
ATOM 936 N N . VAL A 1 112 ? 10.295 -2.597 -5.622 1.00 98.25 112 VAL A N 1
ATOM 937 C CA . VAL A 1 112 ? 11.557 -1.891 -5.411 1.00 98.25 112 VAL A CA 1
ATOM 938 C C . VAL A 1 112 ? 11.986 -2.115 -3.962 1.00 98.25 112 VAL A C 1
ATOM 940 O O . VAL A 1 112 ? 11.273 -1.6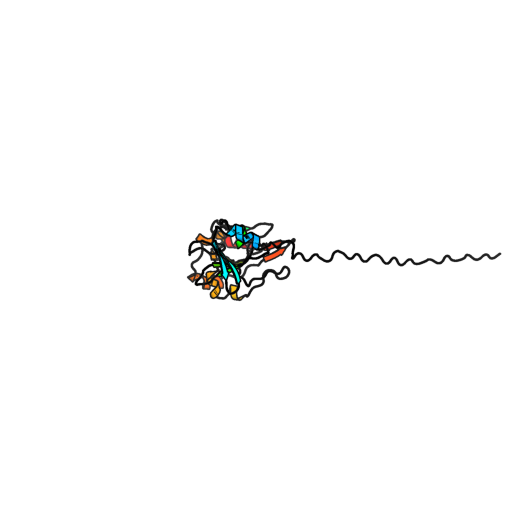44 -3.061 1.00 98.25 112 VAL A O 1
ATOM 943 N N . PRO A 1 113 ? 13.128 -2.785 -3.716 1.00 97.69 113 PRO A N 1
ATOM 944 C CA . PRO A 1 113 ? 13.601 -3.062 -2.369 1.00 97.69 113 PRO A CA 1
ATOM 945 C C . PRO A 1 113 ? 13.774 -1.801 -1.530 1.00 97.69 113 PRO A C 1
ATOM 947 O O . PRO A 1 113 ? 14.227 -0.753 -1.991 1.00 97.69 113 PRO A O 1
ATOM 950 N N . GLY A 1 114 ? 13.433 -1.912 -0.250 1.00 96.06 114 GLY A N 1
ATOM 951 C CA . GLY A 1 114 ? 13.630 -0.850 0.725 1.00 96.06 114 GLY A CA 1
ATOM 952 C C . GLY A 1 114 ? 14.312 -1.384 1.968 1.00 96.06 114 GLY A C 1
ATOM 953 O O . GLY A 1 114 ? 14.158 -2.538 2.334 1.00 96.06 114 GLY A O 1
ATOM 954 N N . ARG A 1 115 ? 15.056 -0.521 2.652 1.00 94.31 115 ARG A N 1
ATOM 955 C CA . ARG A 1 115 ? 15.848 -0.920 3.825 1.00 94.31 115 ARG A CA 1
ATOM 956 C C . ARG A 1 115 ? 15.102 -0.799 5.143 1.00 94.31 115 ARG A C 1
ATOM 958 O O . ARG A 1 115 ? 15.551 -1.319 6.153 1.00 94.31 115 ARG A O 1
ATOM 965 N N . ARG A 1 116 ? 14.006 -0.047 5.160 1.00 94.38 116 ARG A N 1
ATOM 966 C CA . ARG A 1 116 ? 13.279 0.279 6.384 1.00 94.38 116 ARG A CA 1
ATOM 967 C C . ARG A 1 116 ? 12.005 -0.544 6.466 1.00 94.38 116 ARG A C 1
ATOM 969 O O . ARG A 1 116 ? 11.212 -0.518 5.523 1.00 94.38 116 ARG A O 1
ATOM 976 N N . TRP A 1 117 ? 11.823 -1.200 7.606 1.00 96.12 117 TRP A N 1
ATOM 977 C CA . TRP A 1 117 ? 10.605 -1.935 7.920 1.00 96.12 117 TRP A CA 1
ATOM 978 C C . TRP A 1 117 ? 9.433 -0.978 8.166 1.00 96.12 117 TRP A C 1
ATOM 980 O O . TRP A 1 117 ? 9.606 0.104 8.729 1.00 96.12 117 TRP A O 1
ATOM 990 N N . GLY A 1 118 ? 8.230 -1.384 7.781 1.00 96.38 118 GLY A N 1
ATOM 991 C CA . GLY A 1 118 ? 6.975 -0.756 8.169 1.00 96.38 118 GLY A CA 1
ATOM 992 C C . GLY A 1 118 ? 5.848 -1.790 8.213 1.00 96.38 118 GLY A C 1
ATOM 993 O O . GLY A 1 118 ? 5.934 -2.829 7.562 1.00 96.38 118 GLY A O 1
ATOM 994 N N . PRO A 1 119 ? 4.750 -1.518 8.932 1.00 97.44 119 PRO A N 1
ATOM 995 C CA . PRO A 1 119 ? 3.649 -2.477 9.047 1.00 97.44 119 PRO A CA 1
ATOM 996 C C . PRO A 1 119 ? 2.872 -2.677 7.742 1.00 97.44 119 PRO A C 1
ATOM 998 O O . PRO A 1 119 ? 2.263 -3.724 7.545 1.00 97.44 119 PRO A O 1
ATOM 1001 N N . ALA A 1 120 ? 2.891 -1.668 6.870 1.00 97.81 120 ALA A N 1
ATOM 1002 C CA . ALA A 1 120 ? 2.506 -1.733 5.467 1.00 97.81 120 ALA A CA 1
ATOM 1003 C C . ALA A 1 120 ? 2.856 -0.405 4.786 1.00 97.81 120 ALA A C 1
ATOM 1005 O O . ALA A 1 120 ? 2.634 0.669 5.349 1.00 97.81 120 ALA A O 1
ATOM 1006 N N . TRP A 1 121 ? 3.319 -0.454 3.542 1.00 97.69 121 TRP A N 1
ATOM 1007 C CA . TRP A 1 121 ? 3.606 0.739 2.745 1.00 97.69 121 TRP A CA 1
ATOM 1008 C C . TRP A 1 121 ? 2.468 1.027 1.771 1.00 97.69 121 TRP A C 1
ATOM 1010 O O . TRP A 1 121 ? 2.586 0.812 0.566 1.00 97.69 121 TRP A O 1
ATOM 1020 N N . VAL A 1 122 ? 1.351 1.521 2.308 1.00 97.44 122 VAL A N 1
ATOM 1021 C CA . VAL A 1 122 ? 0.121 1.790 1.550 1.00 97.44 122 VAL A CA 1
ATOM 1022 C C . VAL A 1 122 ? -0.436 3.187 1.818 1.00 97.44 122 VAL A C 1
ATOM 1024 O O . VAL A 1 122 ? -0.267 3.759 2.895 1.00 97.44 122 VAL A O 1
ATOM 1027 N N . ALA A 1 123 ? -1.164 3.721 0.843 1.00 96.50 123 ALA A N 1
ATOM 1028 C CA . ALA A 1 123 ? -2.109 4.801 1.073 1.00 96.50 123 ALA A CA 1
ATOM 1029 C C . ALA A 1 123 ? -3.483 4.199 1.374 1.00 96.50 123 ALA A C 1
ATOM 1031 O O . ALA A 1 123 ? -3.909 3.261 0.703 1.00 96.50 123 ALA A O 1
ATOM 1032 N N . TRP A 1 124 ? -4.194 4.750 2.357 1.00 96.62 124 TRP A N 1
ATOM 1033 C CA . TRP A 1 124 ? -5.569 4.364 2.672 1.00 96.62 124 TRP A CA 1
ATOM 1034 C C . TRP A 1 124 ? -6.545 5.494 2.362 1.00 96.62 124 TRP A C 1
ATOM 1036 O O . TRP A 1 124 ? -6.227 6.676 2.520 1.00 96.62 124 TRP A O 1
ATOM 1046 N N . ARG A 1 125 ? -7.765 5.122 1.977 1.00 96.06 125 ARG A N 1
ATOM 1047 C CA . ARG A 1 125 ? -8.921 6.013 1.856 1.00 96.06 125 ARG A CA 1
ATOM 1048 C C . ARG A 1 125 ? -10.155 5.365 2.449 1.00 96.06 125 ARG A C 1
ATOM 1050 O O . ARG A 1 125 ? -10.291 4.144 2.446 1.00 96.06 125 ARG A O 1
ATOM 1057 N N . TYR A 1 126 ? -11.077 6.190 2.928 1.00 97.25 126 TYR A N 1
ATOM 1058 C CA . TYR A 1 126 ? -12.345 5.708 3.457 1.00 97.25 126 TYR A CA 1
ATOM 1059 C C . TYR A 1 126 ? -13.473 6.725 3.333 1.00 97.25 126 TYR A C 1
ATOM 1061 O O . TYR A 1 126 ? -13.251 7.931 3.224 1.00 97.25 126 TYR A O 1
ATOM 1069 N N . GLY A 1 127 ? -14.686 6.200 3.378 1.00 95.88 127 GLY A N 1
ATOM 1070 C CA . GLY A 1 127 ? -15.956 6.896 3.488 1.00 95.88 127 GLY A CA 1
ATOM 1071 C C . GLY A 1 127 ? -16.943 5.995 4.226 1.00 95.88 127 GLY A C 1
ATOM 1072 O O . GLY A 1 127 ? -16.544 5.014 4.858 1.00 95.88 127 GLY A O 1
ATOM 1073 N N . ASP A 1 128 ? -18.230 6.312 4.145 1.00 93.06 128 ASP A N 1
ATOM 1074 C CA . ASP A 1 128 ? -19.255 5.524 4.836 1.00 93.06 128 ASP A CA 1
ATOM 1075 C C . ASP A 1 128 ? -19.484 4.154 4.176 1.00 93.06 128 ASP A C 1
ATOM 1077 O O . ASP A 1 128 ? -19.659 3.153 4.869 1.00 93.06 128 ASP A O 1
ATOM 1081 N N . GLU A 1 129 ? -19.429 4.087 2.842 1.00 95.19 129 GLU A N 1
ATOM 1082 C CA . GLU A 1 129 ? -19.694 2.854 2.085 1.00 95.19 129 GLU A CA 1
ATOM 1083 C C . GLU A 1 129 ? -18.442 2.070 1.689 1.00 95.19 129 GLU A C 1
ATOM 1085 O O . GLU A 1 129 ? -18.517 0.858 1.471 1.00 95.19 129 GLU A O 1
ATOM 1090 N N . TYR A 1 130 ? -17.302 2.751 1.562 1.00 96.94 130 TYR A N 1
ATOM 1091 C CA . TYR A 1 130 ? -16.086 2.177 0.995 1.00 96.94 130 TYR A CA 1
ATOM 1092 C C . TYR A 1 130 ? -14.880 2.468 1.870 1.00 96.94 130 TYR A C 1
ATOM 1094 O O . TYR A 1 130 ? -14.723 3.561 2.413 1.00 96.94 130 TYR A O 1
ATOM 1102 N N . ALA A 1 131 ? -13.986 1.497 1.926 1.00 97.44 131 ALA A N 1
ATOM 1103 C CA . ALA A 1 131 ? -12.613 1.688 2.339 1.00 97.44 131 ALA A CA 1
ATOM 1104 C C . ALA A 1 131 ? -11.711 1.051 1.291 1.00 97.44 131 ALA A C 1
ATOM 1106 O O . ALA A 1 131 ? -12.086 0.056 0.665 1.00 97.44 131 ALA A O 1
ATOM 1107 N N . GLY A 1 132 ? -10.542 1.633 1.082 1.00 96.88 132 GLY A N 1
ATOM 1108 C CA . GLY A 1 132 ? -9.598 1.089 0.131 1.00 96.88 132 GLY A CA 1
ATOM 1109 C C . GLY A 1 132 ? -8.169 1.453 0.430 1.00 96.88 132 GLY A C 1
ATOM 1110 O O . GLY A 1 132 ? -7.881 2.387 1.182 1.00 96.88 132 GLY A O 1
ATOM 1111 N N . TRP A 1 133 ? -7.291 0.680 -0.183 1.00 97.81 133 TRP A N 1
ATOM 1112 C CA . TRP A 1 133 ? -5.857 0.804 -0.048 1.00 97.81 133 TRP A CA 1
ATOM 1113 C C . TRP A 1 133 ? -5.186 0.654 -1.404 1.00 97.81 133 TRP A C 1
ATOM 1115 O O . TRP A 1 133 ? -5.720 0.005 -2.303 1.00 97.81 133 TRP A O 1
ATOM 1125 N N . ALA A 1 134 ? -4.020 1.267 -1.532 1.00 97.50 134 ALA A N 1
ATOM 1126 C CA . ALA A 1 134 ? -3.138 1.119 -2.676 1.00 97.50 134 ALA A CA 1
ATOM 1127 C C . ALA A 1 134 ? -1.690 1.063 -2.184 1.00 97.50 134 ALA A C 1
ATOM 1129 O O . ALA A 1 134 ? -1.342 1.833 -1.279 1.00 97.50 134 ALA A O 1
ATOM 1130 N N . PRO A 1 135 ? -0.839 0.191 -2.747 1.00 97.50 135 PRO A N 1
ATOM 1131 C CA . PRO A 1 135 ? 0.570 0.176 -2.397 1.00 97.50 135 PRO A CA 1
ATOM 1132 C C . PRO A 1 135 ? 1.228 1.491 -2.812 1.00 97.50 135 PRO A C 1
ATOM 1134 O O . PRO A 1 135 ? 0.966 2.018 -3.891 1.00 97.50 135 PRO A O 1
ATOM 1137 N N . LEU A 1 136 ? 2.075 2.036 -1.945 1.00 96.62 136 LEU A N 1
ATOM 1138 C CA . LEU A 1 136 ? 2.774 3.280 -2.230 1.00 96.62 136 LEU A CA 1
ATOM 1139 C C . LEU A 1 136 ? 3.788 3.080 -3.370 1.00 96.62 136 LEU A C 1
ATOM 1141 O O . LEU A 1 136 ? 4.515 2.081 -3.362 1.00 96.62 136 LEU A O 1
ATOM 1145 N N . PRO A 1 137 ? 3.877 4.038 -4.312 1.00 95.12 137 PRO A N 1
ATOM 1146 C CA . PRO A 1 137 ? 4.767 3.934 -5.461 1.00 95.12 137 PRO A CA 1
ATOM 1147 C C . PRO A 1 137 ? 6.241 4.100 -5.050 1.00 95.12 137 PRO A C 1
ATOM 1149 O O . PRO A 1 137 ? 6.512 4.650 -3.978 1.00 95.12 137 PRO A O 1
ATOM 1152 N N . PRO A 1 138 ? 7.214 3.719 -5.904 1.00 94.69 138 PRO A N 1
ATOM 1153 C CA . PRO A 1 138 ? 8.647 3.845 -5.604 1.00 94.69 138 PRO A CA 1
ATOM 1154 C C . PRO A 1 138 ? 9.108 5.252 -5.204 1.00 94.69 138 PRO A C 1
ATOM 1156 O O . PRO A 1 138 ? 10.025 5.394 -4.404 1.00 94.69 138 PRO A O 1
ATOM 1159 N N . GLY A 1 139 ? 8.428 6.300 -5.681 1.00 91.38 139 GLY A N 1
ATOM 1160 C CA . GLY A 1 139 ? 8.698 7.687 -5.288 1.00 91.38 139 GLY A CA 1
ATOM 1161 C C . GLY A 1 139 ? 8.229 8.078 -3.878 1.00 91.38 139 GLY A C 1
ATOM 1162 O O . GLY A 1 139 ? 8.388 9.234 -3.497 1.00 91.38 139 GLY A O 1
ATOM 1163 N N . ALA A 1 140 ? 7.616 7.171 -3.109 1.00 93.94 140 ALA A N 1
ATOM 1164 C CA . ALA A 1 140 ? 7.135 7.457 -1.762 1.00 93.94 140 ALA A CA 1
ATOM 1165 C C . ALA A 1 140 ? 8.229 7.261 -0.704 1.00 93.94 140 ALA A C 1
ATOM 1167 O O . ALA A 1 140 ? 8.593 6.132 -0.360 1.00 93.94 140 ALA A O 1
ATOM 1168 N N . VAL A 1 141 ? 8.697 8.363 -0.124 1.00 91.50 141 VAL A N 1
ATOM 1169 C CA . VAL A 1 141 ? 9.857 8.406 0.773 1.00 91.50 141 VAL A CA 1
ATOM 1170 C C . VAL A 1 141 ? 9.418 8.558 2.226 1.00 91.50 141 VAL A C 1
ATOM 1172 O O . VAL A 1 141 ? 8.508 9.318 2.542 1.00 91.50 141 VAL A O 1
ATOM 1175 N N . TRP A 1 142 ? 10.065 7.823 3.130 1.00 92.00 142 TRP A N 1
ATOM 1176 C CA . TRP A 1 142 ? 9.840 7.947 4.571 1.00 92.00 142 TRP A CA 1
ATOM 1177 C C . TRP A 1 142 ? 10.704 9.049 5.195 1.00 92.00 142 TRP A C 1
ATOM 1179 O O . TRP A 1 142 ? 11.919 9.064 5.000 1.00 92.00 142 TRP A O 1
ATOM 1189 N N . SER A 1 143 ? 10.085 9.874 6.037 1.00 89.50 143 SER A N 1
ATOM 1190 C CA . SER A 1 143 ? 10.710 10.824 6.957 1.00 89.50 143 SER A CA 1
ATOM 1191 C C . SER A 1 143 ? 10.184 10.590 8.375 1.00 89.50 143 SER A C 1
ATOM 1193 O O . SER A 1 143 ? 8.985 10.413 8.574 1.00 89.50 143 SER A O 1
ATOM 1195 N N . ALA A 1 144 ? 11.063 10.612 9.379 1.00 85.44 144 ALA A N 1
ATOM 1196 C CA . ALA A 1 144 ? 10.639 10.487 10.777 1.00 85.44 144 ALA A CA 1
ATOM 1197 C C . ALA A 1 144 ? 9.825 11.704 11.255 1.00 85.44 144 ALA A C 1
ATOM 1199 O O . ALA A 1 144 ? 8.959 11.560 12.112 1.00 85.44 144 ALA A O 1
ATOM 1200 N N . GLU A 1 145 ? 10.082 12.882 10.680 1.00 85.44 145 GLU A N 1
ATOM 1201 C CA . GLU A 1 145 ? 9.404 14.135 11.026 1.00 85.44 145 GLU A CA 1
ATOM 1202 C C . GLU A 1 145 ? 8.081 14.296 10.268 1.00 85.44 145 GLU A C 1
ATOM 1204 O O . GLU A 1 145 ? 7.051 14.612 10.857 1.00 85.44 145 GLU A O 1
ATOM 1209 N N . LEU A 1 146 ? 8.099 14.041 8.957 1.00 86.19 146 LEU A N 1
ATOM 1210 C CA . LEU A 1 146 ? 6.953 14.297 8.074 1.00 86.19 146 LEU A CA 1
ATOM 1211 C C . LEU A 1 146 ? 6.082 13.055 7.831 1.00 86.19 146 LEU A C 1
ATOM 1213 O O . LEU A 1 146 ? 5.032 13.147 7.197 1.00 86.19 146 LEU A O 1
ATOM 1217 N N . GLY A 1 147 ? 6.512 11.885 8.304 1.00 89.69 147 GLY A N 1
ATOM 1218 C CA . GLY A 1 147 ? 5.924 10.609 7.921 1.00 89.69 147 GLY A CA 1
ATOM 1219 C C . GLY A 1 147 ? 6.262 10.246 6.474 1.00 89.69 147 GLY A C 1
ATOM 1220 O O . GLY A 1 147 ? 7.357 10.508 5.974 1.00 89.69 147 GLY A O 1
ATOM 1221 N N . ILE A 1 148 ? 5.321 9.610 5.779 1.00 90.62 148 ILE A N 1
ATOM 1222 C CA . ILE A 1 148 ? 5.497 9.268 4.365 1.00 90.62 148 ILE A CA 1
ATOM 1223 C C . ILE A 1 148 ? 5.179 10.468 3.453 1.00 90.62 148 ILE A C 1
ATOM 1225 O O . ILE A 1 148 ? 4.096 11.045 3.523 1.00 90.62 148 ILE A O 1
ATOM 1229 N N . VAL A 1 149 ? 6.103 10.797 2.549 1.00 90.12 149 VAL A N 1
ATOM 1230 C CA . VAL A 1 149 ? 5.977 11.876 1.560 1.00 90.12 149 VAL A CA 1
ATOM 1231 C C . VAL A 1 149 ? 5.923 11.283 0.154 1.00 90.12 149 VAL A C 1
ATOM 1233 O O . VAL A 1 149 ? 6.773 10.482 -0.227 1.00 90.12 149 VAL A O 1
ATOM 1236 N N . TYR A 1 150 ? 4.909 11.661 -0.622 1.00 91.56 150 TYR A N 1
ATOM 1237 C CA . TYR A 1 150 ? 4.722 11.254 -2.016 1.00 91.56 150 TYR A CA 1
ATOM 1238 C C . TYR A 1 150 ? 3.830 12.262 -2.743 1.00 91.56 150 TYR A C 1
ATOM 1240 O O . TYR A 1 150 ? 3.168 13.087 -2.116 1.00 91.56 150 TYR A O 1
ATOM 1248 N N . ASN A 1 151 ? 3.809 12.199 -4.075 1.00 90.06 151 ASN A N 1
ATOM 1249 C CA . ASN A 1 151 ? 2.979 13.089 -4.880 1.00 90.06 151 ASN A CA 1
ATOM 1250 C C . ASN A 1 151 ? 1.478 12.845 -4.600 1.00 90.06 151 ASN A C 1
ATOM 1252 O O . ASN A 1 151 ? 0.980 11.728 -4.764 1.00 90.06 151 ASN A O 1
ATOM 1256 N N . ASN A 1 152 ? 0.757 13.911 -4.233 1.00 85.69 152 ASN A N 1
ATOM 1257 C CA . ASN A 1 152 ? -0.688 13.895 -3.996 1.00 85.69 152 ASN A CA 1
ATOM 1258 C C . ASN A 1 152 ? -1.511 13.444 -5.213 1.00 85.69 152 ASN A C 1
ATOM 1260 O O . ASN A 1 152 ? -2.624 12.952 -5.025 1.00 85.69 152 ASN A O 1
ATOM 1264 N N . ASP A 1 153 ? -0.965 13.512 -6.431 1.00 87.62 153 ASP A N 1
ATOM 1265 C CA . ASP A 1 153 ? -1.572 12.935 -7.636 1.00 87.62 153 ASP A CA 1
ATOM 1266 C C . ASP A 1 153 ? -1.939 11.454 -7.455 1.00 87.62 153 ASP A C 1
ATOM 1268 O O . ASP A 1 153 ? -2.890 10.976 -8.072 1.00 87.62 153 ASP A O 1
ATOM 1272 N N . PHE A 1 154 ? -1.253 10.733 -6.559 1.00 88.81 154 PHE A N 1
ATOM 1273 C CA . PHE A 1 154 ? -1.556 9.342 -6.208 1.00 88.81 154 PHE A CA 1
ATOM 1274 C C . PHE A 1 154 ? -2.993 9.119 -5.703 1.00 88.81 154 PHE A C 1
ATOM 1276 O O . PHE A 1 154 ? -3.547 8.026 -5.816 1.00 88.81 154 PHE A O 1
ATOM 1283 N N . HIS A 1 155 ? -3.616 10.165 -5.159 1.00 85.81 155 HIS A N 1
ATOM 1284 C CA . HIS A 1 155 ? -4.963 10.131 -4.585 1.00 85.81 155 HIS A CA 1
ATOM 1285 C C . HIS A 1 155 ? -6.073 10.579 -5.529 1.00 85.81 155 HIS A C 1
ATOM 1287 O O . HIS A 1 155 ? -7.244 10.470 -5.158 1.00 85.81 155 HIS A O 1
ATOM 1293 N N . VAL A 1 156 ? -5.728 11.150 -6.681 1.00 83.75 156 VAL A N 1
ATOM 1294 C CA . VAL A 1 156 ? -6.693 11.829 -7.562 1.00 83.75 156 VAL A CA 1
ATOM 1295 C C . VAL A 1 156 ? -6.544 11.458 -9.034 1.00 83.75 156 VAL A C 1
ATOM 1297 O O . VAL A 1 156 ? -7.493 11.627 -9.798 1.00 83.75 156 VAL A O 1
ATOM 1300 N N . SER A 1 157 ? -5.380 10.953 -9.446 1.00 85.62 157 SER A N 1
ATOM 1301 C CA . SER A 1 157 ? -5.105 10.608 -10.835 1.00 85.62 157 SER A CA 1
ATOM 1302 C C . SER A 1 157 ? -5.577 9.199 -11.173 1.00 85.62 157 SER A C 1
ATOM 1304 O O . SER A 1 157 ? -5.181 8.224 -10.532 1.00 85.62 157 SER A O 1
ATOM 1306 N N . VAL A 1 158 ? -6.329 9.094 -12.273 1.00 83.75 158 VAL A N 1
ATOM 1307 C CA . VAL A 1 158 ? -6.800 7.822 -12.847 1.00 83.75 158 VAL A CA 1
ATOM 1308 C C . VAL A 1 158 ? -5.659 6.879 -13.232 1.00 83.75 158 VAL A C 1
ATOM 1310 O O . VAL A 1 158 ? -5.857 5.671 -13.305 1.00 83.75 158 VAL A O 1
ATOM 1313 N N . ARG A 1 159 ? -4.440 7.408 -13.418 1.00 85.88 159 ARG A N 1
ATOM 1314 C CA . ARG A 1 159 ? -3.227 6.610 -13.649 1.00 85.88 159 ARG A CA 1
ATOM 1315 C C . ARG A 1 159 ? -3.014 5.568 -12.551 1.00 85.88 159 ARG A C 1
ATOM 1317 O O . ARG A 1 159 ? -2.511 4.485 -12.828 1.00 85.88 159 ARG A O 1
ATOM 1324 N N . TYR A 1 160 ? -3.383 5.900 -11.316 1.00 88.31 160 TYR A N 1
ATOM 1325 C CA . TYR A 1 160 ? -3.202 5.020 -10.170 1.00 88.31 160 TYR A CA 1
ATOM 1326 C C . TYR A 1 160 ? -4.451 4.207 -9.842 1.00 88.31 160 TYR A C 1
ATOM 1328 O O . TYR A 1 160 ? -4.371 3.354 -8.967 1.00 88.31 160 TYR A O 1
ATOM 1336 N N . ASP A 1 161 ? -5.571 4.369 -10.560 1.00 87.12 161 ASP A N 1
ATOM 1337 C CA . ASP A 1 161 ? -6.766 3.529 -10.383 1.00 87.12 161 ASP A CA 1
ATOM 1338 C C . ASP A 1 161 ? -6.437 2.024 -10.353 1.00 87.12 161 ASP A C 1
ATOM 1340 O O . ASP A 1 161 ? -7.008 1.319 -9.519 1.00 87.12 161 ASP A O 1
ATOM 1344 N N . PRO A 1 162 ? -5.492 1.495 -11.166 1.00 85.94 162 PRO A N 1
ATOM 1345 C CA . PRO A 1 162 ? -5.125 0.086 -11.106 1.00 85.94 162 PRO A CA 1
ATOM 1346 C C . PRO A 1 162 ? -4.547 -0.398 -9.771 1.00 85.94 162 PRO A C 1
ATOM 1348 O O . PRO A 1 162 ? -4.606 -1.603 -9.513 1.00 85.94 162 PRO A O 1
ATOM 1351 N N . PHE A 1 163 ? -4.017 0.516 -8.955 1.00 93.38 163 PHE A N 1
ATOM 1352 C CA . PHE A 1 163 ? -3.358 0.242 -7.681 1.00 93.38 163 PHE A CA 1
ATOM 1353 C C . PHE A 1 163 ? -4.353 0.083 -6.536 1.00 93.38 163 PHE A C 1
ATOM 1355 O O . PHE A 1 163 ? -4.045 -0.569 -5.542 1.00 93.38 163 PHE A O 1
ATOM 1362 N N . TRP A 1 164 ? -5.535 0.684 -6.657 1.00 96.00 164 TRP A N 1
ATOM 1363 C CA . TRP A 1 164 ? -6.496 0.708 -5.567 1.00 96.00 164 TRP A CA 1
ATOM 1364 C C . TRP A 1 164 ? -7.308 -0.582 -5.498 1.00 96.00 164 TRP A C 1
ATOM 1366 O O . TRP A 1 164 ? -7.805 -1.095 -6.503 1.00 96.00 164 TRP A O 1
ATOM 1376 N N . ILE A 1 165 ? -7.508 -1.068 -4.279 1.00 97.19 165 ILE A N 1
ATOM 1377 C CA . ILE A 1 165 ? -8.481 -2.100 -3.931 1.00 97.19 165 ILE A CA 1
ATOM 1378 C C . ILE A 1 165 ? -9.517 -1.436 -3.032 1.00 97.19 165 ILE A C 1
ATOM 1380 O O . ILE A 1 165 ? -9.170 -0.893 -1.986 1.00 97.19 165 ILE A O 1
ATOM 1384 N N . PHE A 1 166 ? -10.789 -1.469 -3.434 1.00 97.75 166 PHE A N 1
ATOM 1385 C CA . PHE A 1 166 ? -11.891 -0.924 -2.640 1.00 97.75 166 PHE A CA 1
ATOM 1386 C C . PHE A 1 166 ? -12.869 -2.014 -2.229 1.00 97.75 166 PHE A C 1
ATOM 1388 O O . PHE A 1 166 ? -13.366 -2.758 -3.069 1.00 97.75 166 PHE A O 1
ATOM 1395 N N . VAL A 1 167 ? -13.223 -2.050 -0.949 1.00 97.69 167 VAL A N 1
ATOM 1396 C CA . VAL A 1 167 ? -14.205 -2.970 -0.363 1.00 97.69 167 VAL A CA 1
ATOM 1397 C C . VAL A 1 167 ? -15.210 -2.192 0.485 1.00 97.69 167 VAL A C 1
ATOM 1399 O O . VAL A 1 167 ? -15.025 -1.006 0.765 1.00 97.69 167 VAL A O 1
ATOM 1402 N N . ARG A 1 168 ? -16.281 -2.858 0.931 1.00 97.31 168 ARG A N 1
ATOM 1403 C CA . ARG A 1 168 ? -17.081 -2.321 2.043 1.00 97.31 168 ARG A CA 1
ATOM 1404 C C . ARG A 1 168 ? -16.250 -2.377 3.331 1.00 97.31 168 ARG A C 1
ATOM 1406 O O . ARG A 1 168 ? -15.605 -3.405 3.545 1.00 97.31 168 ARG A O 1
ATOM 1413 N N . PRO A 1 169 ? -16.288 -1.356 4.207 1.00 96.88 169 PRO A N 1
ATOM 1414 C CA . PRO A 1 169 ? -15.473 -1.312 5.417 1.00 96.88 169 PRO A CA 1
ATOM 1415 C C . PRO A 1 169 ? -15.517 -2.578 6.282 1.00 96.88 169 PRO A C 1
ATOM 1417 O O . PRO A 1 169 ? -14.475 -2.994 6.785 1.00 96.88 169 PRO A O 1
ATOM 1420 N N . ARG A 1 170 ? -16.674 -3.248 6.404 1.00 96.44 170 ARG A N 1
ATOM 1421 C CA . ARG A 1 170 ? -16.786 -4.516 7.152 1.00 96.44 170 ARG A CA 1
ATOM 1422 C C . ARG A 1 170 ? -15.825 -5.621 6.692 1.00 96.44 170 ARG A C 1
ATOM 1424 O O . ARG A 1 170 ? -15.476 -6.469 7.500 1.00 96.44 170 ARG A O 1
ATOM 1431 N N . TYR A 1 171 ? -15.392 -5.607 5.429 1.00 97.50 171 TYR A N 1
ATOM 1432 C CA . TYR A 1 171 ? -14.552 -6.658 4.851 1.00 97.50 171 TYR A CA 1
ATOM 1433 C C . TYR A 1 171 ? -13.052 -6.425 5.024 1.00 97.50 171 TYR A C 1
ATOM 1435 O O . TYR A 1 171 ? -12.299 -7.348 4.763 1.00 97.50 171 TYR A O 1
ATOM 1443 N N . ILE A 1 172 ? -12.595 -5.245 5.467 1.00 95.75 172 ILE A N 1
ATOM 1444 C CA . ILE A 1 172 ? -11.152 -4.930 5.577 1.00 95.75 172 ILE A CA 1
ATOM 1445 C C . ILE A 1 172 ? -10.383 -5.992 6.383 1.00 95.75 172 ILE A C 1
ATOM 1447 O O . ILE A 1 172 ? -9.276 -6.365 6.007 1.00 95.75 172 ILE A O 1
ATOM 1451 N N . THR A 1 173 ? -10.978 -6.480 7.474 1.00 96.06 173 THR A N 1
ATOM 1452 C CA . THR A 1 173 ? -10.359 -7.431 8.411 1.00 96.06 173 THR A CA 1
ATOM 1453 C C . THR A 1 173 ? -10.691 -8.892 8.113 1.00 96.06 173 THR A C 1
ATOM 1455 O O . THR A 1 173 ? -10.281 -9.781 8.861 1.00 96.06 173 THR A O 1
ATOM 1458 N N . TYR A 1 174 ? -11.462 -9.163 7.057 1.00 96.44 174 TYR A N 1
ATOM 1459 C CA . TYR A 1 174 ? -11.753 -10.532 6.646 1.00 96.44 174 TYR A CA 1
ATOM 1460 C C . TYR A 1 174 ? -10.504 -11.131 6.007 1.00 96.44 174 TYR A C 1
ATOM 1462 O O . TYR A 1 174 ? -9.725 -10.420 5.376 1.00 96.44 174 TYR A O 1
ATOM 1470 N N . TYR A 1 175 ? -10.346 -12.447 6.127 1.00 95.06 175 TYR A N 1
ATOM 1471 C CA . TYR A 1 175 ? -9.361 -13.163 5.324 1.00 95.06 175 TYR A CA 1
ATOM 1472 C C . TYR A 1 175 ? -9.659 -12.978 3.834 1.00 95.06 175 TYR A C 1
ATOM 1474 O O . TYR A 1 175 ? -10.801 -13.145 3.395 1.00 95.06 175 TYR A O 1
ATOM 1482 N N . ASN A 1 176 ? -8.620 -12.639 3.074 1.00 95.00 176 ASN A N 1
ATOM 1483 C CA . ASN A 1 176 ? -8.650 -12.354 1.645 1.00 95.00 176 ASN A CA 1
ATOM 1484 C C . ASN A 1 176 ? -9.737 -11.322 1.266 1.00 95.00 176 ASN A C 1
ATOM 1486 O O . ASN A 1 176 ? -10.708 -11.644 0.564 1.00 95.00 176 ASN A O 1
ATOM 1490 N N . PRO A 1 177 ? -9.598 -10.059 1.716 1.00 95.88 177 PRO A N 1
ATOM 1491 C CA . PRO A 1 177 ? -10.612 -9.034 1.498 1.00 95.88 177 PRO A CA 1
ATOM 1492 C C . PRO A 1 177 ? -10.770 -8.682 0.010 1.00 95.88 177 PRO A C 1
ATOM 1494 O O . PRO A 1 177 ? -11.815 -8.168 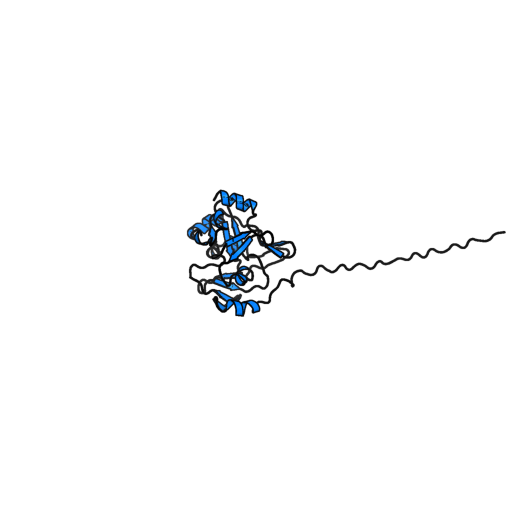-0.397 1.00 95.88 177 PRO A O 1
ATOM 1497 N N . TYR A 1 178 ? -9.777 -9.010 -0.825 1.00 96.12 178 TYR A N 1
ATOM 1498 C CA . TYR A 1 178 ? -9.809 -8.804 -2.272 1.00 96.12 178 TYR A CA 1
ATOM 1499 C C . TYR A 1 178 ? -10.966 -9.538 -2.966 1.00 96.12 178 TYR A C 1
ATOM 1501 O O . TYR A 1 178 ? -11.507 -9.029 -3.945 1.00 96.12 178 TYR A O 1
ATOM 1509 N N . ARG A 1 179 ? -11.457 -10.655 -2.411 1.00 96.19 179 ARG A N 1
ATOM 1510 C CA . ARG A 1 179 ? -12.664 -11.340 -2.921 1.00 96.19 179 ARG A CA 1
ATOM 1511 C C . ARG A 1 179 ? -13.922 -10.466 -2.899 1.00 96.19 179 ARG A C 1
ATOM 1513 O O . ARG A 1 179 ? -14.874 -10.732 -3.625 1.00 96.19 179 ARG A O 1
ATOM 1520 N N . PHE A 1 180 ? -13.928 -9.415 -2.081 1.00 96.81 180 PHE A N 1
ATOM 1521 C CA . PHE A 1 180 ? -15.030 -8.460 -1.956 1.00 96.81 180 PHE A CA 1
ATOM 1522 C C . PHE A 1 180 ? -14.751 -7.126 -2.663 1.00 96.81 180 PHE A C 1
ATOM 1524 O O . PHE A 1 180 ? -15.502 -6.154 -2.456 1.00 96.81 180 PHE A O 1
ATOM 1531 N N . ALA A 1 181 ? -13.678 -7.069 -3.463 1.00 97.06 181 ALA A N 1
ATOM 1532 C CA . ALA A 1 181 ? -13.258 -5.881 -4.186 1.00 97.06 181 ALA A CA 1
ATOM 1533 C C . ALA A 1 181 ? -14.352 -5.394 -5.140 1.00 97.06 181 ALA A C 1
ATOM 1535 O O . ALA A 1 181 ? -15.075 -6.163 -5.778 1.00 97.06 181 ALA A O 1
ATOM 1536 N N . ARG A 1 182 ? -14.500 -4.074 -5.223 1.00 96.44 182 ARG A N 1
ATOM 1537 C CA . ARG A 1 182 ? -15.429 -3.433 -6.147 1.00 96.44 182 ARG A CA 1
ATOM 1538 C C . ARG A 1 182 ? -14.831 -3.414 -7.553 1.00 96.44 182 ARG A C 1
ATOM 1540 O O . ARG A 1 182 ? -13.623 -3.253 -7.699 1.00 96.44 182 ARG A O 1
ATOM 1547 N N . PRO A 1 183 ? -15.666 -3.527 -8.597 1.00 94.19 183 PRO A N 1
ATOM 1548 C CA . PRO A 1 183 ? -15.181 -3.439 -9.965 1.00 94.19 183 PRO A CA 1
ATOM 1549 C C . PRO A 1 183 ? -14.645 -2.032 -10.267 1.00 94.19 183 PRO A C 1
ATOM 1551 O O . PRO A 1 183 ? -15.173 -1.026 -9.780 1.00 94.19 183 PRO A O 1
ATOM 1554 N N . ARG A 1 184 ? -13.609 -1.961 -11.111 1.00 89.75 184 ARG A N 1
ATOM 1555 C CA . ARG A 1 184 ? -12.886 -0.715 -11.431 1.00 89.75 184 ARG A CA 1
ATOM 1556 C C . ARG A 1 184 ? -13.768 0.382 -12.026 1.00 89.75 184 ARG A C 1
ATOM 1558 O O . ARG A 1 184 ? -13.545 1.556 -11.757 1.00 89.75 184 ARG A O 1
ATOM 1565 N N . ASN A 1 185 ? -14.832 0.025 -12.748 1.00 91.94 185 ASN A N 1
ATOM 1566 C CA . ASN A 1 185 ? -15.798 0.993 -13.288 1.00 91.94 185 ASN A CA 1
ATOM 1567 C C . ASN A 1 185 ? -16.510 1.835 -12.204 1.00 91.94 185 ASN A C 1
ATOM 1569 O O . ASN A 1 185 ? -17.126 2.851 -12.519 1.00 91.94 185 ASN A O 1
ATOM 1573 N N . ARG A 1 186 ? -16.415 1.455 -10.921 1.00 92.75 186 ARG A N 1
ATOM 1574 C CA . ARG A 1 186 ? -16.944 2.219 -9.781 1.00 92.75 186 ARG A CA 1
ATOM 1575 C C . ARG A 1 186 ? -15.942 3.198 -9.176 1.00 92.75 186 ARG A C 1
ATOM 1577 O O . ARG A 1 186 ? -16.366 4.059 -8.406 1.00 92.75 186 ARG A O 1
ATOM 1584 N N . TYR A 1 187 ? -14.652 3.103 -9.500 1.00 92.38 187 TYR A N 1
ATOM 1585 C CA . TYR A 1 187 ? -13.589 3.780 -8.748 1.00 92.38 187 TYR A CA 1
ATOM 1586 C C . TYR A 1 187 ? -13.747 5.295 -8.780 1.00 92.38 187 TYR A C 1
ATOM 1588 O O . TYR A 1 187 ? -13.757 5.919 -7.725 1.00 92.38 187 TYR A O 1
ATOM 1596 N N . ARG A 1 188 ? -14.045 5.881 -9.945 1.00 91.06 188 ARG A N 1
ATOM 1597 C CA . ARG A 1 188 ? -14.332 7.321 -10.065 1.00 91.06 188 ARG A CA 1
ATOM 1598 C C . ARG A 1 188 ? -15.420 7.806 -9.099 1.00 91.06 188 ARG A C 1
ATOM 1600 O O . ARG A 1 188 ? -15.326 8.915 -8.582 1.00 91.06 188 ARG A O 1
ATOM 1607 N N . SER A 1 189 ? -16.460 7.003 -8.865 1.00 93.00 189 SER A N 1
ATOM 1608 C CA . SER A 1 189 ? -17.497 7.330 -7.880 1.00 93.00 189 SER A CA 1
ATOM 1609 C C . SER A 1 189 ? -16.980 7.142 -6.453 1.00 93.00 189 SER A C 1
ATOM 1611 O O . SER A 1 189 ? -17.163 8.021 -5.617 1.00 93.00 189 SER A O 1
ATOM 1613 N N . ILE A 1 190 ? -16.264 6.052 -6.179 1.00 95.25 190 ILE A N 1
ATOM 1614 C CA . ILE A 1 190 ? -15.690 5.774 -4.855 1.00 95.25 190 ILE A CA 1
ATOM 1615 C C . ILE A 1 190 ? -14.716 6.882 -4.420 1.00 95.25 190 ILE A C 1
ATOM 1617 O O . ILE A 1 190 ? -14.795 7.352 -3.287 1.00 95.25 190 ILE A O 1
ATOM 1621 N N . PHE A 1 191 ? -13.857 7.382 -5.310 1.00 93.62 191 PHE A N 1
ATOM 1622 C CA . PHE A 1 191 ? -12.946 8.493 -5.010 1.00 93.62 191 PHE A CA 1
ATOM 1623 C C . PHE A 1 191 ? -13.674 9.777 -4.595 1.00 93.62 191 PHE A C 1
ATOM 1625 O O . PHE A 1 191 ? -13.187 10.484 -3.717 1.00 93.62 191 PHE A O 1
ATOM 1632 N N . ARG A 1 192 ? -14.858 10.056 -5.161 1.00 93.62 192 ARG A N 1
ATOM 1633 C CA . ARG A 1 192 ? -15.689 11.218 -4.785 1.00 93.62 192 ARG A CA 1
ATOM 1634 C C . ARG A 1 192 ? -16.333 11.080 -3.405 1.00 93.62 192 ARG A C 1
ATOM 1636 O O . ARG A 1 192 ? -16.615 12.091 -2.776 1.00 93.62 192 ARG A O 1
ATOM 1643 N N . HIS A 1 193 ? -16.556 9.851 -2.944 1.00 94.88 193 HIS A N 1
ATOM 1644 C CA . HIS A 1 193 ? -17.216 9.548 -1.667 1.00 94.88 193 HIS A CA 1
ATOM 1645 C C . HIS A 1 193 ? -16.241 9.080 -0.580 1.00 94.88 193 HIS A C 1
ATOM 1647 O O . HIS A 1 193 ? -16.659 8.621 0.483 1.00 94.88 193 HIS A O 1
ATOM 1653 N N . THR A 1 194 ? -14.937 9.167 -0.836 1.00 96.44 194 THR A N 1
ATOM 1654 C CA . THR A 1 194 ? -13.893 8.778 0.112 1.00 96.44 194 THR A CA 1
ATOM 1655 C C . THR A 1 194 ? -12.866 9.885 0.254 1.00 96.44 194 THR A C 1
ATOM 1657 O O . THR A 1 194 ? -12.638 10.680 -0.657 1.00 96.44 194 THR A O 1
ATOM 1660 N N . ARG A 1 195 ? -12.187 9.904 1.395 1.00 95.31 195 ARG A N 1
ATOM 1661 C CA . ARG A 1 195 ? -11.076 10.813 1.684 1.00 95.31 195 ARG A CA 1
ATOM 1662 C C . ARG A 1 195 ? -9.836 10.035 2.124 1.00 95.31 195 ARG A C 1
ATOM 1664 O O . ARG A 1 195 ? -9.998 8.925 2.640 1.00 95.31 195 ARG A O 1
ATOM 1671 N N . PRO A 1 196 ? -8.624 10.595 1.953 1.00 95.44 196 PRO A N 1
ATOM 1672 C CA . PRO A 1 196 ? -7.408 10.019 2.518 1.00 95.44 196 PRO A CA 1
ATOM 1673 C C . PRO A 1 196 ? -7.552 9.736 4.016 1.00 95.44 196 PRO A C 1
ATOM 1675 O O . PRO A 1 196 ? -8.139 10.525 4.764 1.00 95.44 196 PRO A O 1
ATOM 1678 N N . ALA A 1 197 ? -7.028 8.592 4.440 1.00 95.50 197 ALA A N 1
ATOM 1679 C CA . ALA A 1 197 ? -6.840 8.254 5.841 1.00 95.50 197 ALA A CA 1
ATOM 1680 C C . ALA A 1 197 ? -5.491 8.781 6.352 1.00 95.50 197 ALA A C 1
ATOM 1682 O O . ALA A 1 197 ? -4.665 9.263 5.577 1.00 95.50 197 ALA A O 1
ATOM 1683 N N . ALA A 1 198 ? -5.264 8.680 7.663 1.00 92.81 198 ALA A N 1
ATOM 1684 C CA . ALA A 1 198 ? -3.972 9.033 8.237 1.00 92.81 198 ALA A CA 1
ATOM 1685 C C . ALA A 1 198 ? -2.878 8.071 7.739 1.00 92.81 198 ALA A C 1
ATOM 1687 O O . ALA A 1 198 ? -3.117 6.872 7.586 1.00 92.81 198 ALA A O 1
ATOM 1688 N N . GLY A 1 199 ? -1.685 8.611 7.490 1.00 91.19 199 GLY A N 1
ATOM 1689 C CA . GLY A 1 199 ? -0.536 7.852 7.000 1.00 91.19 199 GLY A CA 1
ATOM 1690 C C . GLY A 1 199 ? 0.280 7.175 8.102 1.00 91.19 199 GLY A C 1
ATOM 1691 O O . GLY A 1 199 ? -0.175 6.986 9.236 1.00 91.19 199 GLY A O 1
ATOM 1692 N N . LEU A 1 200 ? 1.508 6.812 7.737 1.00 93.81 200 LEU A N 1
ATOM 1693 C CA . LEU A 1 200 ? 2.522 6.309 8.657 1.00 93.81 200 LEU A CA 1
ATOM 1694 C C . LEU A 1 200 ? 3.121 7.457 9.480 1.00 93.81 200 LEU A C 1
ATOM 1696 O O . LEU A 1 200 ? 3.380 8.534 8.943 1.00 93.81 200 LEU A O 1
ATOM 1700 N N . VAL A 1 201 ? 3.356 7.210 10.766 1.00 93.12 201 VAL A N 1
ATOM 1701 C CA . VAL A 1 201 ? 3.958 8.152 11.722 1.00 93.12 201 VAL A CA 1
ATOM 1702 C C . VAL A 1 201 ? 5.041 7.459 12.545 1.00 93.12 201 VAL A C 1
ATOM 1704 O O . VAL A 1 201 ? 5.080 6.231 12.598 1.00 93.12 201 VAL A O 1
ATOM 1707 N N . TYR A 1 202 ? 5.915 8.236 13.179 1.00 91.50 202 TYR A N 1
ATOM 1708 C CA . TYR A 1 202 ? 6.923 7.713 14.095 1.00 91.50 202 TYR A CA 1
ATOM 1709 C C . TYR A 1 202 ? 6.436 7.875 15.537 1.00 91.50 202 TYR A C 1
ATOM 1711 O O . TYR A 1 202 ? 6.126 8.986 15.964 1.00 91.50 202 TYR A O 1
ATOM 1719 N N . VAL A 1 203 ? 6.297 6.769 16.263 1.00 88.94 203 VAL A N 1
ATOM 1720 C CA . VAL A 1 203 ? 5.801 6.730 17.649 1.00 88.94 203 VAL A CA 1
ATOM 1721 C C . VAL A 1 203 ? 6.665 5.736 18.406 1.00 88.94 203 VAL A C 1
ATOM 1723 O O . VAL A 1 203 ? 6.893 4.655 17.887 1.00 88.94 203 VAL A O 1
ATOM 1726 N N . ASP A 1 204 ? 7.168 6.089 19.588 1.00 86.94 204 ASP A N 1
ATOM 1727 C CA . ASP A 1 204 ? 7.914 5.181 20.478 1.00 86.94 204 ASP A CA 1
ATOM 1728 C C . ASP A 1 204 ? 9.034 4.380 19.787 1.00 86.94 204 ASP A C 1
ATOM 1730 O O . ASP A 1 204 ? 9.172 3.168 19.968 1.00 86.94 204 ASP A O 1
ATOM 1734 N N . GLY A 1 205 ? 9.818 5.066 18.948 1.00 85.50 205 GLY A N 1
ATOM 1735 C CA . GLY A 1 205 ? 10.962 4.474 18.251 1.00 85.50 205 GLY A CA 1
ATOM 1736 C C . GLY A 1 205 ? 10.598 3.534 17.099 1.00 85.50 205 GLY A C 1
ATOM 1737 O O . GLY A 1 205 ? 11.442 2.766 16.661 1.00 85.50 205 GLY A O 1
ATOM 1738 N N . ARG A 1 206 ? 9.350 3.551 16.620 1.00 90.00 206 ARG A N 1
ATOM 1739 C CA . ARG A 1 206 ? 8.867 2.637 15.578 1.00 90.00 206 ARG A CA 1
ATOM 1740 C C . ARG A 1 206 ? 7.935 3.333 14.592 1.00 90.00 206 ARG A C 1
ATOM 1742 O O . ARG A 1 206 ? 7.297 4.345 14.891 1.00 90.00 206 ARG A O 1
ATOM 1749 N N . ILE A 1 207 ? 7.837 2.761 13.396 1.00 94.88 207 ILE A N 1
ATOM 1750 C CA . ILE A 1 207 ? 6.855 3.180 12.397 1.00 94.88 207 ILE A CA 1
ATOM 1751 C C . ILE A 1 207 ? 5.493 2.589 12.763 1.00 94.88 207 ILE A C 1
ATOM 1753 O O . ILE A 1 207 ? 5.328 1.373 12.839 1.00 94.88 207 ILE A O 1
ATOM 1757 N N . PHE A 1 208 ? 4.507 3.464 12.934 1.00 95.75 208 PHE A N 1
ATOM 1758 C CA . PHE A 1 208 ? 3.131 3.118 13.259 1.00 95.75 208 PHE A CA 1
ATOM 1759 C C . PHE A 1 208 ? 2.197 3.566 12.132 1.00 95.75 208 PHE A C 1
ATOM 1761 O O . PHE A 1 208 ? 2.190 4.741 11.748 1.00 95.75 208 PHE A O 1
ATOM 1768 N N . PHE A 1 209 ? 1.365 2.663 11.611 1.00 97.25 209 PHE A N 1
ATOM 1769 C CA . PHE A 1 209 ? 0.405 2.996 10.563 1.00 97.25 209 PHE A CA 1
ATOM 1770 C C . PHE A 1 209 ? -0.984 3.286 11.142 1.00 97.25 209 PHE A C 1
ATOM 1772 O O . PHE A 1 209 ? -1.730 2.392 11.542 1.00 97.25 209 PHE A O 1
ATOM 1779 N N . ARG A 1 210 ? -1.357 4.575 11.172 1.00 95.69 210 ARG A N 1
ATOM 1780 C CA . ARG A 1 210 ? -2.624 5.026 11.775 1.00 95.69 210 ARG A CA 1
ATOM 1781 C C . ARG A 1 210 ? -3.856 4.612 10.974 1.00 95.69 210 ARG A C 1
ATOM 1783 O O . ARG A 1 210 ? -4.852 4.215 11.578 1.00 95.69 210 ARG A O 1
ATOM 1790 N N . GLY A 1 211 ? -3.812 4.737 9.646 1.00 94.69 211 GLY A N 1
ATOM 1791 C CA . GLY A 1 211 ? -4.919 4.392 8.751 1.00 94.69 211 GLY A CA 1
ATOM 1792 C C . GLY A 1 211 ? -6.270 4.958 9.213 1.00 94.69 211 GLY A C 1
ATOM 1793 O O . GLY A 1 211 ? -6.404 6.145 9.531 1.00 94.69 211 GLY A O 1
ATOM 1794 N N . ILE A 1 212 ? -7.294 4.099 9.247 1.00 95.88 212 ILE A N 1
ATOM 1795 C CA . ILE A 1 212 ? -8.609 4.414 9.830 1.00 95.88 212 ILE A CA 1
ATOM 1796 C C . ILE A 1 212 ? -8.576 4.076 11.325 1.00 95.88 212 ILE A C 1
ATOM 1798 O O . ILE A 1 212 ? -8.473 2.908 11.683 1.00 95.88 212 ILE A O 1
ATOM 1802 N N . GLY A 1 213 ? -8.727 5.057 12.218 1.00 94.44 213 GLY A N 1
ATOM 1803 C CA . GLY A 1 213 ? -8.684 4.789 13.665 1.00 94.44 213 GLY A CA 1
ATOM 1804 C C . GLY A 1 213 ? -9.702 3.716 14.121 1.00 94.44 213 GLY A C 1
ATOM 1805 O O . GLY A 1 213 ? -10.815 3.687 13.592 1.00 94.44 213 GLY A O 1
ATOM 1806 N N . PRO A 1 214 ? -9.410 2.869 15.129 1.00 92.56 214 PRO A N 1
ATOM 1807 C CA . PRO A 1 214 ? -10.257 1.718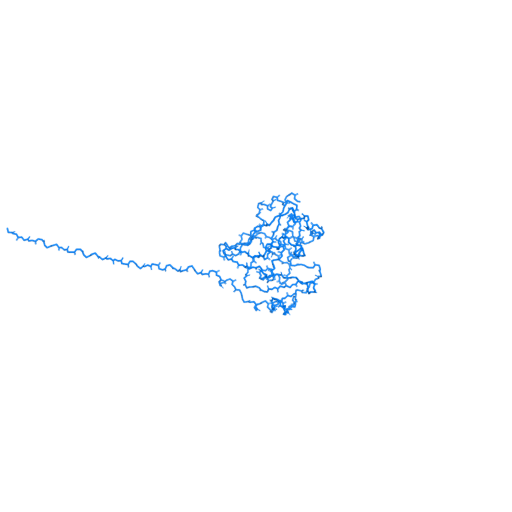 15.488 1.00 92.56 214 PRO A CA 1
ATOM 1808 C C . PRO A 1 214 ? -11.716 2.049 15.823 1.00 92.56 214 PRO A C 1
ATOM 1810 O O . PRO A 1 214 ? -12.623 1.272 15.527 1.00 92.56 214 PRO A O 1
ATOM 1813 N N . LEU A 1 215 ? -11.974 3.198 16.456 1.00 94.06 215 LEU A N 1
ATOM 1814 C CA . LEU A 1 215 ? -13.340 3.662 16.731 1.00 94.06 215 LEU A CA 1
ATOM 1815 C C . LEU A 1 215 ? -14.060 4.086 15.445 1.00 94.06 215 LEU A C 1
ATOM 1817 O O . LEU A 1 215 ? -15.212 3.713 15.229 1.00 94.06 215 LEU A O 1
ATOM 1821 N N . GLN A 1 216 ? -13.361 4.814 14.570 1.00 95.06 216 GLN A N 1
ATOM 1822 C CA . GLN A 1 216 ? -13.869 5.193 13.254 1.00 95.06 216 GLN A CA 1
ATOM 1823 C C . GLN A 1 216 ? -14.186 3.950 12.421 1.00 95.06 216 GLN A C 1
ATOM 1825 O O . GLN A 1 216 ? -15.273 3.872 11.854 1.00 95.06 216 GLN A O 1
ATOM 1830 N N . TYR A 1 217 ? -13.271 2.979 12.392 1.00 95.62 217 TYR A N 1
ATOM 1831 C CA . TYR A 1 217 ? -13.435 1.710 11.696 1.00 95.62 217 TYR A CA 1
ATOM 1832 C C . TYR A 1 217 ? -14.664 0.951 12.208 1.00 95.62 217 TYR A C 1
ATOM 1834 O O . TYR A 1 217 ? -15.554 0.634 11.423 1.00 95.62 217 TYR A O 1
ATOM 1842 N N . ARG A 1 218 ? -14.783 0.754 13.532 1.00 94.38 218 ARG A N 1
ATOM 1843 C CA . ARG A 1 218 ? -15.952 0.098 14.147 1.00 94.38 218 ARG A CA 1
ATOM 1844 C C . ARG A 1 218 ? -17.268 0.775 13.764 1.00 94.38 218 ARG A C 1
ATOM 1846 O O . ARG A 1 218 ? -18.267 0.092 13.554 1.00 94.38 218 ARG A O 1
ATOM 1853 N N . ARG A 1 219 ? -17.277 2.105 13.651 1.00 94.94 219 ARG A N 1
ATOM 1854 C CA . ARG A 1 219 ? -18.460 2.873 13.246 1.00 94.94 219 ARG A CA 1
ATOM 1855 C C . ARG A 1 219 ? -18.860 2.611 11.793 1.00 94.94 219 ARG A C 1
ATOM 1857 O O . ARG A 1 219 ? -20.034 2.350 11.546 1.00 94.94 219 ARG A O 1
ATOM 1864 N N . ILE A 1 220 ? -17.919 2.678 10.850 1.00 94.94 220 ILE A N 1
ATOM 1865 C CA . ILE A 1 220 ? -18.219 2.497 9.417 1.00 94.94 220 ILE A CA 1
ATOM 1866 C C . ILE A 1 220 ? -18.481 1.026 9.066 1.00 94.94 220 ILE A C 1
ATOM 1868 O O . ILE A 1 220 ? -19.391 0.735 8.298 1.00 94.94 220 ILE A O 1
ATOM 1872 N N . ALA A 1 221 ? -17.774 0.089 9.705 1.00 93.25 221 ALA A N 1
ATOM 1873 C CA . ALA A 1 221 ? -17.946 -1.347 9.494 1.00 93.25 221 ALA A CA 1
ATOM 1874 C C . ALA A 1 221 ? -19.341 -1.848 9.899 1.00 93.25 221 ALA A C 1
ATOM 1876 O O . ALA A 1 221 ? -19.877 -2.745 9.261 1.00 93.25 221 ALA A O 1
ATOM 1877 N N . ARG A 1 222 ? -19.958 -1.258 10.933 1.00 91.06 222 ARG A N 1
ATOM 1878 C CA . ARG A 1 222 ? -21.324 -1.612 11.366 1.00 91.06 222 ARG A CA 1
ATOM 1879 C C . ARG A 1 222 ? -22.421 -1.145 10.405 1.00 91.06 222 ARG A C 1
ATOM 1881 O O . ARG A 1 222 ? -23.523 -1.677 10.463 1.00 91.06 222 ARG A O 1
ATOM 1888 N N . ARG A 1 223 ? -22.153 -0.120 9.591 1.00 85.75 223 ARG A N 1
ATOM 1889 C CA . ARG A 1 223 ? -23.140 0.507 8.692 1.00 85.75 223 ARG A CA 1
ATOM 1890 C C . ARG A 1 223 ? -23.072 -0.032 7.269 1.00 85.75 223 ARG A C 1
ATOM 1892 O O . ARG A 1 223 ? -24.102 -0.154 6.616 1.00 85.75 223 ARG A O 1
ATOM 1899 N N . SER A 1 224 ? -21.860 -0.309 6.793 1.00 76.81 224 SER A N 1
ATOM 1900 C CA . SER A 1 224 ? -21.599 -0.954 5.501 1.00 76.81 224 SER A CA 1
ATOM 1901 C C . SER A 1 224 ? -22.059 -2.380 5.520 1.00 76.81 224 SER A C 1
ATOM 1903 O O . SER A 1 224 ? -21.872 -2.931 6.621 1.00 76.81 224 SER A O 1
#

InterPro domains:
  IPR046535 Protein of unknown function DUF6600 [PF20245] (40-139)

Radius of gyration: 26.31 Å; chains: 1; bounding box: 69×67×95 Å